Protein AF-A0A954DFW8-F1 (afdb_monomer_lite)

Radius of gyration: 34.11 Å; chains: 1; bounding box: 108×41×113 Å

Foldseek 3Di:
DDDDDDDDDDDDDDDDDDDDDDDDDDDDDDDDDDDDDDDDDDDDDDDDDDDDDDDDDDDDDDDDDDDDDDDDDDDDDDPDPPVVVVVVVVVVVVVPPPPPPDDDPDDPPCDLLNFADFDDVPDFLDDDPNDTDGTNVLNVLVVLLVVLVWAKGAQPDWDWFDLDPPDIDTATAGMWTPPQADVQAIETEHEDEADPVVNLSRLLRCCVVQVVRYAYEYEYAPVRVVVHDPSSHDYYDYSVCSNVVSVSSSD

pLDDT: mean 72.78, std 21.54, range [33.06, 98.0]

Secondary structure (DSSP, 8-state):
-------------------PPPPPPPPP-----------PPPP-----------------------------------TTSSHHHHHHHHHHHHHH------S-SS-----TTGGGPPPPTT--S-EETTEEP-SHHHHHHHHHHHHTT--EEES---EEEEEETTEEEEE--SEEESS--GGGSEEEEEE-SS--HHHHHHHHHHHHHHTTTEEEEEE--HHHHTTS-GGG-SEEE-GGGHHHHHHHHH-

Sequence (251 aa):
MGNKRVTSKSKSGTATAVATPKAKPAAKKPAVKKSTKTSKPSKSSTPAKVAKPAKDTSVRAKTSKTVGSKTSVAPKSSKAAAEDTLEQIERMLRGKAGVTSFDTFGCIGESEEDYFVTPAPGETFGRCGGREITSRMEKRVCDKLSDAGVAHCHRPRRYEVKVEDTKMAAYSPCIALRGRGREGKTSILEVMADVDIAHVRKLQAFRRLYEAEFHVTLVLPGHVLDEIERDSFDEAVMPSELGSLVARLAE

Structure (mmCIF, N/CA/C/O backbone):
data_AF-A0A954DFW8-F1
#
_entry.id   AF-A0A954DFW8-F1
#
loop_
_atom_site.group_PDB
_atom_site.id
_atom_site.type_symbol
_atom_site.label_atom_id
_atom_site.label_alt_id
_atom_site.label_comp_id
_atom_site.label_asym_id
_atom_site.label_entity_id
_atom_site.label_seq_id
_atom_site.pdbx_PDB_ins_code
_atom_site.Cartn_x
_atom_site.Cartn_y
_atom_site.Cartn_z
_atom_site.occupancy
_atom_site.B_iso_or_equiv
_atom_site.auth_seq_id
_atom_site.auth_comp_id
_atom_site.auth_asym_id
_atom_site.auth_atom_id
_atom_site.pdbx_PDB_model_num
ATOM 1 N N . MET A 1 1 ? -3.121 21.277 -67.685 1.00 47.72 1 MET A N 1
ATOM 2 C CA . MET A 1 1 ? -3.869 20.076 -68.115 1.00 47.72 1 MET A CA 1
ATOM 3 C C . MET A 1 1 ? -4.517 19.477 -66.882 1.00 47.72 1 MET A C 1
ATOM 5 O O . MET A 1 1 ? -3.808 19.068 -65.975 1.00 47.72 1 MET A O 1
ATOM 9 N N . GLY A 1 2 ? -5.841 19.588 -66.780 1.00 43.41 2 GLY A N 1
ATOM 10 C CA . GLY A 1 2 ? -6.597 19.172 -65.602 1.00 43.41 2 GLY A CA 1
ATOM 11 C C . GLY A 1 2 ? -7.026 17.714 -65.695 1.00 43.41 2 GLY A C 1
ATOM 12 O O . GLY A 1 2 ? -7.567 17.311 -66.720 1.00 43.41 2 GLY A O 1
ATOM 13 N N . ASN A 1 3 ? -6.853 16.967 -64.605 1.00 52.06 3 ASN A N 1
ATOM 14 C CA . ASN A 1 3 ? -7.482 15.664 -64.425 1.00 52.06 3 ASN A CA 1
ATOM 15 C C . ASN A 1 3 ? -8.538 15.744 -63.319 1.00 52.06 3 ASN A C 1
ATOM 17 O O . ASN A 1 3 ? -8.275 16.145 -62.187 1.00 52.06 3 ASN A O 1
ATOM 21 N N . LYS A 1 4 ? -9.763 15.399 -63.718 1.00 50.81 4 LYS A N 1
ATOM 22 C CA . LYS A 1 4 ? -10.980 15.282 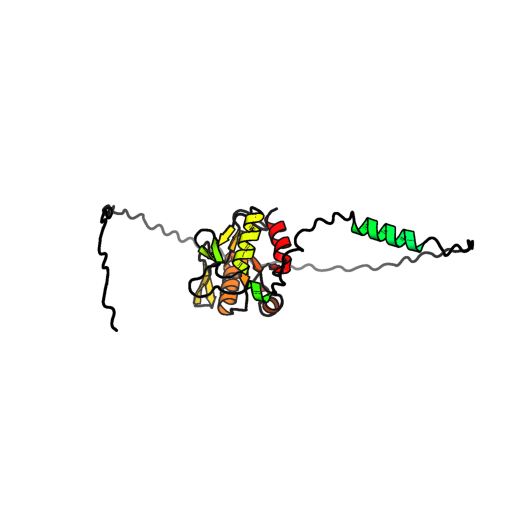-62.914 1.00 50.81 4 LYS A CA 1
ATOM 23 C C . LYS A 1 4 ? -11.099 13.874 -62.316 1.00 50.81 4 LYS A C 1
ATOM 25 O O . LYS A 1 4 ? -10.756 12.921 -63.004 1.00 50.81 4 LYS A O 1
ATOM 30 N N . ARG A 1 5 ? -11.832 13.798 -61.187 1.00 48.19 5 ARG A N 1
ATOM 31 C CA . ARG A 1 5 ? -12.619 12.646 -60.663 1.00 48.19 5 ARG A CA 1
ATOM 32 C C . ARG A 1 5 ? -11.789 11.424 -60.212 1.00 48.19 5 ARG A C 1
ATOM 34 O O . ARG A 1 5 ? -10.740 11.153 -60.756 1.00 48.19 5 ARG A O 1
ATOM 41 N N . VAL A 1 6 ? -12.176 10.640 -59.203 1.00 54.97 6 VAL A N 1
ATOM 42 C CA . VAL A 1 6 ? -13.511 10.152 -58.813 1.00 54.97 6 VAL A CA 1
ATOM 43 C C . VAL A 1 6 ? -13.583 9.989 -57.285 1.00 54.97 6 VAL A C 1
ATOM 45 O O . VAL A 1 6 ? -12.661 9.476 -56.662 1.00 54.97 6 VAL A O 1
ATOM 48 N N . THR A 1 7 ? -14.710 10.388 -56.699 1.00 53.19 7 THR A N 1
ATOM 49 C CA . THR A 1 7 ? -15.145 10.048 -55.341 1.00 53.19 7 THR A CA 1
ATOM 50 C C . THR A 1 7 ? -15.830 8.678 -55.337 1.00 53.19 7 THR A C 1
ATOM 52 O O . THR A 1 7 ? -16.713 8.435 -56.159 1.00 53.19 7 THR A O 1
ATOM 55 N N . SER A 1 8 ? -15.494 7.800 -54.391 1.00 55.94 8 SER A N 1
ATOM 56 C CA . SER A 1 8 ? -16.298 6.614 -54.078 1.00 55.94 8 SER A CA 1
ATOM 57 C C . SER A 1 8 ? -16.816 6.689 -52.643 1.00 55.94 8 SER A C 1
ATOM 59 O O . SER A 1 8 ? -16.126 7.048 -51.694 1.00 55.94 8 SER A O 1
ATOM 61 N N . LYS A 1 9 ? -18.116 6.432 -52.548 1.00 46.81 9 LYS A N 1
ATOM 62 C CA . LYS A 1 9 ? -19.003 6.573 -51.402 1.00 46.81 9 LYS A CA 1
ATOM 63 C C . LYS A 1 9 ? -19.465 5.153 -51.088 1.00 46.81 9 LYS A C 1
ATOM 65 O O . LYS A 1 9 ? -20.089 4.542 -51.949 1.00 46.81 9 LYS A O 1
ATOM 70 N N . SER A 1 10 ? -19.201 4.635 -49.896 1.00 54.06 10 SER A N 1
ATOM 71 C CA . SER A 1 10 ? -19.758 3.354 -49.442 1.00 54.06 10 SER A CA 1
ATOM 72 C C . SER A 1 10 ? -20.481 3.559 -48.113 1.00 54.06 10 SER A C 1
ATOM 74 O O . SER A 1 10 ? -19.885 3.707 -47.052 1.00 54.06 10 SER A O 1
ATOM 76 N N . LYS A 1 11 ? -21.813 3.616 -48.221 1.00 50.72 11 LYS A N 1
ATOM 77 C CA . LYS A 1 11 ? -22.787 3.445 -47.141 1.00 50.72 11 LYS A CA 1
ATOM 78 C C . LYS A 1 11 ? -23.287 1.999 -47.187 1.00 50.72 11 LYS A C 1
ATOM 80 O O . LYS A 1 11 ? -23.814 1.608 -48.220 1.00 50.72 11 LYS A O 1
ATOM 85 N N . SER A 1 12 ? -23.220 1.295 -46.061 1.00 56.19 12 SER A N 1
ATOM 86 C CA . SER A 1 12 ? -24.134 0.219 -45.619 1.00 56.19 12 SER A CA 1
ATOM 87 C C . SER A 1 12 ? -23.546 -0.311 -44.303 1.00 56.19 12 SER A C 1
ATOM 89 O O . SER A 1 12 ? -22.398 -0.727 -44.296 1.00 56.19 12 SER A O 1
ATOM 91 N N . GLY A 1 13 ? -24.161 -0.243 -43.126 1.00 43.78 13 GLY A N 1
ATOM 92 C CA . GLY A 1 13 ? -25.579 -0.320 -42.814 1.00 43.78 13 GLY A CA 1
ATOM 93 C C . GLY A 1 13 ? -25.901 -1.735 -42.344 1.00 43.78 13 GLY A C 1
ATOM 94 O O . GLY A 1 13 ? -26.316 -2.534 -43.165 1.00 43.78 13 GLY A O 1
ATOM 95 N N . THR A 1 14 ? -25.744 -2.017 -41.045 1.00 49.34 14 THR A N 1
ATOM 96 C CA . THR A 1 14 ? -26.539 -3.052 -40.360 1.00 49.34 14 THR A CA 1
ATOM 97 C C . THR A 1 14 ? -26.634 -2.709 -38.877 1.00 49.34 14 THR A C 1
ATOM 99 O O . THR A 1 14 ? -25.673 -2.845 -38.125 1.00 49.34 14 THR A O 1
ATOM 102 N N . ALA A 1 15 ? -27.795 -2.192 -38.483 1.00 45.75 15 ALA A N 1
ATOM 103 C CA . ALA A 1 15 ? -28.197 -2.050 -37.097 1.00 45.75 15 ALA A CA 1
ATOM 104 C C . ALA A 1 15 ? -28.823 -3.376 -36.657 1.00 45.75 15 ALA A C 1
ATOM 106 O O . ALA A 1 15 ? -29.843 -3.785 -37.210 1.00 45.75 15 ALA A O 1
ATOM 107 N N . THR A 1 16 ? -28.228 -4.028 -35.663 1.00 52.84 16 THR A N 1
ATOM 108 C CA . THR A 1 16 ? -28.832 -5.181 -34.990 1.00 52.84 16 THR A CA 1
ATOM 109 C C . THR A 1 16 ? -29.315 -4.717 -33.625 1.00 52.84 16 THR A C 1
ATOM 111 O O . THR A 1 16 ? -28.535 -4.555 -32.690 1.00 52.84 16 THR A O 1
ATOM 114 N N . ALA A 1 17 ? -30.615 -4.454 -33.531 1.00 49.25 17 ALA A N 1
ATOM 115 C CA . ALA A 1 17 ? -31.323 -4.235 -32.280 1.00 49.25 17 ALA A CA 1
ATOM 116 C C . ALA A 1 17 ? -31.888 -5.573 -31.804 1.00 49.25 17 ALA A C 1
ATOM 118 O O . ALA A 1 17 ? -32.753 -6.100 -32.492 1.00 49.25 17 ALA A O 1
ATOM 119 N N . VAL A 1 18 ? -31.466 -6.104 -30.647 1.00 50.78 18 VAL A N 1
ATOM 120 C CA . VAL A 1 18 ? -32.228 -7.155 -29.947 1.00 50.78 18 VAL A CA 1
ATOM 121 C C . VAL A 1 18 ? -32.040 -7.087 -28.421 1.00 50.78 18 VAL A C 1
ATOM 123 O O . VAL A 1 18 ? -30.943 -7.245 -27.901 1.00 50.78 18 VAL A O 1
ATOM 126 N N . ALA A 1 19 ? -33.191 -6.924 -27.760 1.00 49.31 19 ALA A N 1
ATOM 127 C CA . ALA A 1 19 ? -33.600 -7.383 -26.427 1.00 49.31 19 ALA A CA 1
ATOM 128 C C . ALA A 1 19 ? -32.968 -6.785 -25.154 1.00 49.31 19 ALA A C 1
ATOM 130 O O . ALA A 1 19 ? -32.044 -7.316 -24.545 1.00 49.31 19 ALA A O 1
ATOM 131 N N . THR A 1 20 ? -33.664 -5.773 -24.638 1.00 52.09 20 THR A N 1
ATOM 132 C CA . THR A 1 20 ? -33.805 -5.467 -23.211 1.00 52.09 20 THR A CA 1
ATOM 133 C C . THR A 1 20 ? -34.521 -6.608 -22.463 1.00 52.09 20 THR A C 1
ATOM 135 O O . THR A 1 20 ? -35.646 -6.963 -22.826 1.00 52.09 20 THR A O 1
ATOM 138 N N . PRO A 1 21 ? -33.946 -7.174 -21.385 1.00 61.56 21 PRO A N 1
ATOM 139 C CA . PRO A 1 21 ? -34.675 -8.084 -20.511 1.00 61.56 21 PRO A CA 1
ATOM 140 C C . PRO A 1 21 ? -35.636 -7.330 -19.575 1.00 61.56 21 PRO A C 1
ATOM 142 O O . PRO A 1 21 ? -35.280 -6.378 -18.882 1.00 61.56 21 PRO A O 1
ATOM 145 N N . LYS A 1 22 ? -36.882 -7.813 -19.584 1.00 56.75 22 LYS A N 1
ATOM 146 C CA . LYS A 1 22 ? -38.041 -7.430 -18.765 1.00 56.75 22 LYS A CA 1
ATOM 147 C C . LYS A 1 22 ? -37.726 -7.358 -17.264 1.00 56.75 22 LYS A C 1
ATOM 149 O O . LYS A 1 22 ? -37.243 -8.321 -16.672 1.00 56.75 22 LYS A O 1
ATOM 154 N N . ALA A 1 23 ? -38.138 -6.251 -16.647 1.00 50.38 23 ALA A N 1
ATOM 155 C CA . ALA A 1 23 ? -38.223 -6.072 -15.203 1.00 50.38 23 ALA A CA 1
ATOM 156 C C . ALA A 1 23 ? -39.161 -7.112 -14.557 1.00 50.38 23 ALA A C 1
ATOM 158 O O . ALA A 1 23 ? -40.301 -7.296 -14.992 1.00 50.38 23 ALA A O 1
ATOM 159 N N . LYS A 1 24 ? -38.684 -7.772 -13.495 1.00 55.47 24 LYS A N 1
ATOM 160 C CA . LYS A 1 24 ? -39.501 -8.604 -12.598 1.00 55.47 24 LYS A CA 1
ATOM 161 C C . LYS A 1 24 ? -40.106 -7.728 -11.484 1.00 55.47 24 LYS A C 1
ATOM 163 O O . LYS A 1 24 ? -39.414 -6.844 -10.980 1.00 55.47 24 LYS A O 1
ATOM 168 N N . PRO A 1 25 ? -41.373 -7.959 -11.097 1.00 62.00 25 PRO A N 1
ATOM 169 C CA . PRO A 1 25 ? -42.099 -7.115 -10.154 1.00 62.00 25 PRO A CA 1
ATOM 170 C C . PRO A 1 25 ? -41.664 -7.313 -8.696 1.00 62.00 25 PRO A C 1
ATOM 172 O O . PRO A 1 25 ? -41.216 -8.383 -8.285 1.00 62.00 25 PRO A O 1
ATOM 175 N N . ALA A 1 26 ? -41.856 -6.241 -7.927 1.00 49.69 26 ALA A N 1
ATOM 176 C CA . ALA A 1 26 ? -41.580 -6.110 -6.506 1.00 49.69 26 ALA A CA 1
ATOM 177 C C . ALA A 1 26 ? -42.359 -7.118 -5.641 1.00 49.69 26 ALA A C 1
ATOM 179 O O . ALA A 1 26 ? -43.591 -7.163 -5.673 1.00 49.69 26 ALA A O 1
ATOM 180 N N . ALA A 1 27 ? -41.637 -7.864 -4.803 1.00 58.97 27 ALA A N 1
ATOM 181 C CA . ALA A 1 27 ? -42.213 -8.632 -3.707 1.00 58.97 27 ALA A CA 1
ATOM 182 C C . ALA A 1 27 ? -42.280 -7.775 -2.432 1.00 58.97 27 ALA A C 1
ATOM 184 O O . ALA A 1 27 ? -41.316 -7.121 -2.032 1.00 58.97 27 ALA A O 1
ATOM 185 N N . LYS A 1 28 ? -43.467 -7.774 -1.822 1.00 56.12 28 LYS A N 1
ATOM 186 C CA . LYS A 1 28 ? -43.832 -7.085 -0.581 1.00 56.12 28 LYS A CA 1
ATOM 187 C C . LYS A 1 28 ? -43.081 -7.647 0.643 1.00 56.12 28 LYS A C 1
ATOM 189 O O . LYS A 1 28 ? -42.770 -8.831 0.705 1.00 56.12 28 LYS A O 1
ATOM 194 N N . LYS A 1 29 ? -42.867 -6.753 1.619 1.00 49.75 29 LYS A N 1
ATOM 195 C CA . LYS A 1 29 ? -42.325 -6.939 2.986 1.00 49.75 29 LYS A CA 1
ATOM 196 C C . LYS A 1 29 ? -42.922 -8.143 3.748 1.00 49.75 29 LYS A C 1
ATOM 198 O O . LYS A 1 29 ? -44.066 -8.514 3.494 1.00 49.75 29 LYS A O 1
ATOM 203 N N . PRO A 1 30 ? -42.261 -8.571 4.841 1.00 57.06 30 PRO A N 1
ATOM 204 C CA . PRO A 1 30 ? -42.844 -8.195 6.131 1.00 57.06 30 PRO A CA 1
ATOM 205 C C . PRO A 1 30 ? -41.844 -7.583 7.118 1.00 57.06 30 PRO A C 1
ATOM 207 O O . PRO A 1 30 ? -40.661 -7.906 7.163 1.00 57.06 30 PRO A O 1
ATOM 210 N N . ALA A 1 31 ? -42.382 -6.667 7.919 1.00 53.53 31 ALA A N 1
ATOM 211 C CA . ALA A 1 31 ? -41.744 -6.073 9.078 1.00 53.53 31 ALA A CA 1
ATOM 212 C C . ALA A 1 31 ? -41.438 -7.139 10.142 1.00 53.53 31 ALA A C 1
ATOM 214 O O . ALA A 1 31 ? -42.322 -7.913 10.509 1.00 53.53 31 ALA A O 1
ATOM 215 N N . VAL A 1 32 ? -40.222 -7.123 10.691 1.00 54.41 32 VAL A N 1
ATOM 216 C CA . VAL A 1 32 ? -39.890 -7.839 11.928 1.00 54.41 32 VAL A CA 1
ATOM 217 C C . VAL A 1 32 ? -39.493 -6.828 12.998 1.00 54.41 32 VAL A C 1
ATOM 219 O O . VAL A 1 32 ? -38.893 -5.788 12.740 1.00 54.41 32 VAL A O 1
ATOM 222 N N . LYS A 1 33 ? -39.990 -7.132 14.192 1.00 56.12 33 LYS A N 1
ATOM 223 C CA . LYS A 1 33 ? -40.232 -6.277 15.344 1.00 56.12 33 LYS A CA 1
ATOM 224 C C . LYS A 1 33 ? -38.955 -5.733 15.989 1.00 56.12 33 LYS A C 1
ATOM 226 O O . LYS A 1 33 ? -37.961 -6.434 16.135 1.00 56.12 33 LYS A O 1
ATOM 231 N N . LYS A 1 34 ? -39.090 -4.508 16.511 1.00 47.91 34 LYS A N 1
ATOM 232 C CA . LYS A 1 34 ? -38.352 -3.987 17.670 1.00 47.91 34 LYS A CA 1
ATOM 233 C C . LYS A 1 34 ? -38.273 -5.046 18.781 1.00 47.91 34 LYS A C 1
ATOM 235 O O . LYS A 1 34 ? -39.313 -5.510 19.242 1.00 47.91 34 LYS A O 1
ATOM 240 N N . SER A 1 35 ? -37.079 -5.294 19.313 1.00 50.38 35 SER A N 1
ATOM 241 C CA . SER A 1 35 ? -36.926 -5.597 20.738 1.00 50.38 35 SER A CA 1
ATOM 242 C C . SER A 1 35 ? -35.754 -4.809 21.311 1.00 50.38 35 SER A C 1
ATOM 244 O O . SER A 1 35 ? -34.589 -5.170 21.184 1.00 50.38 35 SER A O 1
ATOM 246 N N . THR A 1 36 ? -36.104 -3.701 21.945 1.00 45.50 36 THR A N 1
ATOM 247 C CA . THR A 1 36 ? -35.330 -3.034 22.986 1.00 45.50 36 THR A CA 1
ATOM 248 C C . THR A 1 36 ? -35.070 -4.004 24.139 1.00 45.50 36 THR A C 1
ATOM 250 O O . THR A 1 36 ? -36.023 -4.479 24.756 1.00 45.50 36 THR A O 1
ATOM 253 N N . LYS A 1 37 ? -33.803 -4.238 24.489 1.00 52.25 37 LYS A N 1
ATOM 254 C CA . LYS A 1 37 ? -33.422 -4.574 25.865 1.00 52.25 37 LYS A CA 1
ATOM 255 C C . LYS A 1 37 ? -32.247 -3.713 26.300 1.00 52.25 37 LYS A C 1
ATOM 257 O O . LYS A 1 37 ? -31.083 -4.009 26.072 1.00 52.25 37 LYS A O 1
ATOM 262 N N . THR A 1 38 ? -32.637 -2.624 26.942 1.00 45.22 38 THR A N 1
ATOM 263 C CA . THR A 1 38 ? -31.896 -1.898 27.960 1.00 45.22 38 THR A CA 1
ATOM 264 C C . THR A 1 38 ? -31.524 -2.867 29.086 1.00 45.22 38 THR A C 1
ATOM 266 O O . THR A 1 38 ? -32.411 -3.418 29.737 1.00 45.22 38 THR A O 1
ATOM 269 N N . SER A 1 39 ? -30.237 -3.047 29.367 1.00 52.75 39 SER A N 1
ATOM 270 C CA . SER A 1 39 ? -29.782 -3.494 30.685 1.00 52.75 39 SER A CA 1
ATOM 271 C C . SER A 1 39 ? -28.579 -2.669 31.124 1.00 52.75 39 SER A C 1
ATOM 273 O O . SER A 1 39 ? -27.671 -2.382 30.352 1.00 52.75 39 SER A O 1
ATOM 275 N N . LYS A 1 40 ? -28.699 -2.228 32.373 1.00 55.22 40 LYS A N 1
ATOM 276 C CA . LYS A 1 40 ? -27.959 -1.202 33.105 1.00 55.22 40 LYS A CA 1
ATOM 277 C C . LYS A 1 40 ? -26.457 -1.476 33.293 1.00 55.22 40 LYS A C 1
ATOM 279 O O . LYS A 1 40 ? -26.030 -2.623 33.205 1.00 55.22 40 LYS A O 1
ATOM 284 N N . PRO A 1 41 ? -25.696 -0.425 33.664 1.00 53.62 41 PRO A N 1
ATOM 285 C CA . PRO A 1 41 ? -24.280 -0.503 33.991 1.00 53.62 41 PRO A CA 1
ATOM 286 C C . PRO A 1 41 ? -24.067 -1.017 35.422 1.00 53.62 41 PRO A C 1
ATOM 288 O O . PRO A 1 41 ? -24.765 -0.593 36.347 1.00 53.62 41 PRO A O 1
ATOM 291 N N . SER A 1 42 ? -23.060 -1.865 35.626 1.00 54.22 42 SER A N 1
ATOM 292 C CA . SER A 1 42 ? -22.507 -2.153 36.952 1.00 54.22 42 SER A CA 1
ATOM 293 C C . SER A 1 42 ? -21.200 -1.386 37.145 1.00 54.22 42 SER A C 1
ATOM 295 O O . SER A 1 42 ? -20.239 -1.553 36.399 1.00 54.22 42 SER A O 1
ATOM 297 N N . LYS A 1 43 ? -21.218 -0.511 38.151 1.00 45.06 43 LYS A N 1
ATOM 298 C CA . LYS A 1 43 ? -20.090 0.249 38.697 1.00 45.06 43 LYS A CA 1
ATOM 299 C C . LYS A 1 43 ? -19.120 -0.657 39.471 1.00 45.06 43 LYS A C 1
ATOM 301 O O . LYS A 1 43 ? -19.566 -1.650 40.034 1.00 45.06 43 LYS A O 1
ATOM 306 N N . SER A 1 44 ? -17.917 -0.101 39.693 1.00 41.16 44 SER A N 1
ATOM 307 C CA . SER A 1 44 ? -17.111 -0.210 40.931 1.00 41.16 44 SER A CA 1
ATOM 308 C C . SER A 1 44 ? -16.336 -1.531 41.098 1.00 41.16 44 SER A C 1
ATOM 310 O O . SER A 1 44 ? -16.912 -2.592 40.934 1.00 41.16 44 SER A O 1
ATOM 312 N N . SER A 1 45 ? -15.039 -1.576 41.420 1.00 49.69 45 SER A N 1
ATOM 313 C CA . SER A 1 45 ? -14.235 -0.709 42.297 1.00 49.69 45 SER A CA 1
ATOM 314 C C . SER A 1 45 ? -12.729 -0.764 41.979 1.00 49.69 45 SER A C 1
ATOM 316 O O . SER A 1 45 ? -12.204 -1.765 41.505 1.00 49.69 45 SER A O 1
ATOM 318 N N . THR A 1 46 ? -12.072 0.337 42.324 1.00 49.88 46 THR A N 1
ATOM 319 C CA . THR A 1 46 ? -10.651 0.724 42.268 1.00 49.88 46 THR A CA 1
ATOM 320 C C . THR A 1 46 ? -9.746 -0.047 43.288 1.00 49.88 46 THR A C 1
ATOM 322 O O . THR A 1 46 ? -10.213 -1.012 43.886 1.00 49.88 46 THR A O 1
ATOM 325 N N . PRO A 1 47 ? -8.477 0.356 43.552 1.00 60.75 47 PRO A N 1
ATOM 326 C CA . PRO A 1 47 ? -7.210 -0.247 43.098 1.00 60.75 47 PRO A CA 1
ATOM 327 C C . PRO A 1 47 ? -6.373 -0.920 44.221 1.00 60.75 47 PRO A C 1
ATOM 329 O O . PRO A 1 47 ? -6.641 -0.722 45.405 1.00 60.75 47 PRO A O 1
ATOM 332 N N . ALA A 1 48 ? -5.260 -1.593 43.888 1.00 42.66 48 ALA A N 1
ATOM 333 C CA . ALA A 1 48 ? -4.199 -1.844 44.878 1.00 42.66 48 ALA A CA 1
ATOM 334 C C . ALA A 1 48 ? -2.777 -2.012 44.296 1.00 42.66 48 ALA A C 1
ATOM 336 O O . ALA A 1 48 ? -2.539 -2.879 43.465 1.00 42.66 48 ALA A O 1
ATOM 337 N N . LYS A 1 49 ? -1.866 -1.188 44.850 1.00 48.78 49 LYS A N 1
ATOM 338 C CA . LYS A 1 49 ? -0.462 -1.426 45.277 1.00 48.78 49 LYS A CA 1
ATOM 339 C C . LYS A 1 49 ? 0.524 -2.044 44.269 1.00 48.78 49 LYS A C 1
ATOM 341 O O . LYS A 1 49 ? 0.412 -3.197 43.894 1.00 48.78 49 LYS A O 1
ATOM 346 N N . VAL A 1 50 ? 1.517 -1.291 43.781 1.00 48.78 50 VAL A N 1
ATOM 347 C CA . VAL A 1 50 ? 2.804 -0.944 44.445 1.00 48.78 50 VAL A CA 1
ATOM 348 C C . VAL A 1 50 ? 3.600 -2.168 44.914 1.00 48.78 50 VAL A C 1
ATOM 350 O O . VAL A 1 50 ? 3.324 -2.696 45.986 1.00 48.78 50 VAL A O 1
ATOM 353 N N . ALA A 1 51 ? 4.656 -2.507 44.161 1.00 49.69 51 ALA A N 1
ATOM 354 C CA . ALA A 1 51 ? 5.922 -3.041 44.681 1.00 49.69 51 ALA A CA 1
ATOM 355 C C . ALA A 1 51 ? 7.069 -2.882 43.644 1.00 49.69 51 ALA A C 1
ATOM 357 O O . ALA A 1 51 ? 7.166 -3.627 42.676 1.00 49.69 51 ALA A O 1
ATOM 358 N N . LYS A 1 52 ? 7.947 -1.894 43.857 1.00 50.84 52 LYS A N 1
ATOM 359 C CA . LYS A 1 52 ? 9.424 -2.036 43.735 1.00 50.84 52 LYS A CA 1
ATOM 360 C C . LYS A 1 52 ? 9.936 -2.368 45.164 1.00 50.84 52 LYS A C 1
ATOM 362 O O . LYS A 1 52 ? 9.124 -2.151 46.069 1.00 50.84 52 LYS A O 1
ATOM 367 N N . PRO A 1 53 ? 11.200 -2.762 45.468 1.00 60.75 53 PRO A N 1
ATOM 368 C CA . PRO A 1 53 ? 12.449 -2.779 44.672 1.00 60.75 53 PRO A CA 1
ATOM 369 C C . PRO A 1 53 ? 13.379 -4.015 44.912 1.00 60.75 53 PRO A C 1
ATOM 371 O O . PRO A 1 53 ? 13.074 -4.861 45.740 1.00 60.75 53 PRO A O 1
ATOM 374 N N . ALA A 1 54 ? 14.534 -4.061 44.222 1.00 45.66 54 ALA A N 1
ATOM 375 C CA . ALA A 1 54 ? 15.885 -4.543 44.638 1.00 45.66 54 ALA A CA 1
ATOM 376 C C . ALA A 1 54 ? 16.680 -4.821 43.339 1.00 45.66 54 ALA A C 1
ATOM 378 O O . ALA A 1 54 ? 16.171 -5.529 42.480 1.00 45.66 54 ALA A O 1
ATOM 379 N N . LYS A 1 55 ? 17.775 -4.150 42.952 1.00 46.81 55 LYS A N 1
ATOM 380 C CA . LYS A 1 55 ? 19.083 -3.829 43.562 1.00 46.81 55 LYS A CA 1
ATOM 381 C C . LYS A 1 55 ? 19.964 -5.062 43.826 1.00 46.81 55 LYS A C 1
ATOM 383 O O . LYS A 1 55 ? 19.495 -6.030 44.406 1.00 46.81 55 LYS A O 1
ATOM 388 N N . ASP A 1 56 ? 21.234 -4.890 43.441 1.00 42.75 56 ASP A N 1
ATOM 389 C CA . ASP A 1 56 ? 22.420 -5.751 43.596 1.00 42.75 56 ASP A CA 1
ATOM 390 C C . ASP A 1 56 ? 22.581 -6.852 42.519 1.00 42.75 56 ASP A C 1
ATOM 392 O O . ASP A 1 56 ? 21.610 -7.456 42.093 1.00 42.75 56 ASP A O 1
ATOM 396 N N . THR A 1 57 ? 23.756 -7.123 41.932 1.00 46.53 57 THR A N 1
ATOM 397 C CA . THR A 1 57 ? 25.130 -6.798 42.344 1.00 46.53 57 THR A CA 1
ATOM 398 C C . THR A 1 57 ? 26.116 -6.868 41.165 1.00 46.53 57 THR A C 1
ATOM 400 O O . THR A 1 57 ? 26.006 -7.687 40.259 1.00 46.53 57 THR A O 1
ATOM 403 N N . SER A 1 58 ? 27.122 -5.998 41.252 1.00 54.72 58 SER A N 1
ATOM 404 C CA . SER A 1 58 ? 28.513 -6.128 40.786 1.00 54.72 58 SER A CA 1
ATOM 405 C C . SER A 1 58 ? 29.065 -7.569 40.770 1.00 54.72 58 SER A C 1
ATOM 407 O O . SER A 1 58 ? 28.733 -8.329 41.676 1.00 54.72 58 SER A O 1
ATOM 409 N N . VAL A 1 59 ? 29.977 -7.910 39.836 1.00 45.84 59 VAL A N 1
ATOM 410 C CA . VAL A 1 59 ? 31.360 -8.377 40.138 1.00 45.84 59 VAL A CA 1
ATOM 411 C C . VAL A 1 59 ? 32.123 -8.913 38.895 1.00 45.84 59 VAL A C 1
ATOM 413 O O . VAL A 1 59 ? 31.682 -9.819 38.202 1.00 45.84 59 VAL A O 1
ATOM 416 N N . ARG A 1 60 ? 33.342 -8.364 38.732 1.00 46.78 60 ARG A N 1
ATOM 417 C CA . ARG A 1 60 ? 34.622 -8.894 38.182 1.00 46.78 60 ARG A CA 1
ATOM 418 C C . ARG A 1 60 ? 34.737 -9.545 36.792 1.00 46.78 60 ARG A C 1
ATOM 420 O O . ARG A 1 60 ? 34.458 -10.718 36.581 1.00 46.78 60 ARG A O 1
ATOM 427 N N . ALA A 1 61 ? 35.480 -8.804 35.969 1.00 53.38 61 ALA A N 1
ATOM 428 C CA . ALA A 1 61 ? 36.729 -9.156 35.277 1.00 53.38 61 ALA A CA 1
ATOM 429 C C . ALA A 1 61 ? 37.326 -10.573 35.437 1.00 53.38 61 ALA A C 1
ATOM 431 O O . ALA A 1 61 ? 37.617 -11.013 36.551 1.00 53.38 61 ALA A O 1
ATOM 432 N N . LYS A 1 62 ? 37.743 -11.149 34.298 1.00 50.25 62 LYS A N 1
ATOM 433 C CA . LYS A 1 62 ? 38.955 -11.978 34.176 1.00 50.25 62 LYS A CA 1
ATOM 434 C C . LYS A 1 62 ? 39.666 -11.720 32.842 1.00 50.25 62 LYS A C 1
ATOM 436 O O . LYS A 1 62 ? 39.210 -12.131 31.783 1.00 50.25 62 LYS A O 1
ATOM 441 N N . THR A 1 63 ? 40.812 -11.057 32.941 1.00 52.00 63 THR A N 1
ATOM 442 C CA . THR A 1 63 ? 41.946 -11.127 32.017 1.00 52.00 63 THR A CA 1
ATOM 443 C C . THR A 1 63 ? 42.754 -12.400 32.284 1.00 52.00 63 THR A C 1
ATOM 445 O O . THR A 1 63 ? 43.016 -12.734 33.437 1.00 52.00 63 THR A O 1
ATOM 448 N N . SER A 1 64 ? 43.192 -13.079 31.223 1.00 47.81 64 SER A N 1
ATOM 449 C CA . SER A 1 64 ? 44.277 -14.081 31.199 1.00 47.81 64 SER A CA 1
ATOM 450 C C . SER A 1 64 ? 44.439 -14.544 29.742 1.00 47.81 64 SER A C 1
ATOM 452 O O . SER A 1 64 ? 43.425 -14.758 29.096 1.00 47.81 64 SER A O 1
ATOM 454 N N . LYS A 1 65 ? 45.601 -14.784 29.135 1.00 46.91 65 LYS A N 1
ATOM 455 C CA . LYS A 1 65 ? 47.006 -14.706 29.537 1.00 46.91 65 LYS A CA 1
ATOM 456 C C . LYS A 1 65 ? 47.832 -14.895 28.254 1.00 46.91 65 LYS A C 1
ATOM 458 O O . LYS A 1 65 ? 47.488 -15.711 27.407 1.00 46.91 65 LYS A O 1
ATOM 463 N N . THR A 1 66 ? 48.924 -14.159 28.171 1.00 49.06 66 THR A N 1
ATOM 464 C CA . THR A 1 66 ? 50.052 -14.252 27.236 1.00 49.06 66 THR A CA 1
ATOM 465 C C . THR A 1 66 ? 50.839 -15.562 27.390 1.00 49.06 66 THR A C 1
ATOM 467 O O . THR A 1 66 ? 51.085 -15.921 28.536 1.00 49.06 66 THR A O 1
ATOM 470 N N . VAL A 1 67 ? 51.314 -16.177 26.290 1.00 41.59 67 VAL A N 1
ATOM 471 C CA . VAL A 1 67 ? 52.632 -16.858 26.080 1.00 41.59 67 VAL A CA 1
ATOM 472 C C . VAL A 1 67 ? 52.794 -16.985 24.543 1.00 41.59 67 VAL A C 1
ATOM 474 O O . VAL A 1 67 ? 51.883 -17.493 23.907 1.00 41.59 67 VAL A O 1
ATOM 477 N N . GLY A 1 68 ? 53.753 -16.353 23.844 1.00 37.56 68 GLY A N 1
ATOM 478 C CA . GLY A 1 68 ? 55.185 -16.707 23.729 1.00 37.56 68 GLY A CA 1
ATOM 479 C C . GLY A 1 68 ? 55.381 -17.887 22.748 1.00 37.56 68 GLY A C 1
ATOM 480 O O . GLY A 1 68 ? 54.587 -18.808 22.773 1.00 37.56 68 GLY A O 1
ATOM 481 N N . SER A 1 69 ? 56.389 -18.026 21.885 1.00 38.03 69 SER A N 1
ATOM 482 C CA . SER A 1 69 ? 57.552 -17.243 21.454 1.00 38.03 69 SER A CA 1
ATOM 483 C C . SER A 1 69 ? 58.261 -18.092 20.368 1.00 38.03 69 SER A C 1
ATOM 485 O O . SER A 1 69 ? 58.426 -19.284 20.593 1.00 38.03 69 SER A O 1
ATOM 487 N N . LYS A 1 70 ? 58.766 -17.452 19.296 1.00 40.47 70 LYS A N 1
ATOM 488 C CA . LYS A 1 70 ? 59.931 -17.828 18.445 1.00 40.47 70 LYS A CA 1
ATOM 489 C C . LYS A 1 70 ? 59.928 -19.195 17.719 1.00 40.47 70 LYS A C 1
ATOM 491 O O . LYS A 1 70 ? 59.981 -20.243 18.345 1.00 40.47 70 LYS A O 1
ATOM 496 N N . THR A 1 71 ? 60.149 -19.204 1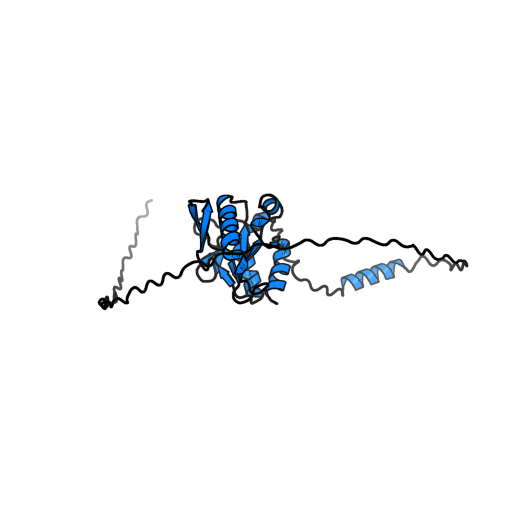6.400 1.00 40.41 71 THR A N 1
ATOM 497 C CA . THR A 1 71 ? 61.492 -19.276 15.766 1.00 40.41 71 THR A CA 1
ATOM 498 C C . THR A 1 71 ? 61.354 -19.378 14.238 1.00 40.41 71 THR A C 1
ATOM 500 O O . THR A 1 71 ? 60.440 -19.996 13.706 1.00 40.41 71 THR A O 1
ATOM 503 N N . SER A 1 72 ? 62.283 -18.709 13.567 1.00 48.06 72 SER A N 1
ATOM 504 C CA . SER A 1 72 ? 62.550 -18.577 12.135 1.00 48.06 72 SER A CA 1
ATOM 505 C C . SER A 1 72 ? 62.744 -19.878 11.348 1.00 48.06 72 SER A C 1
ATOM 507 O O . SER A 1 72 ? 63.553 -20.704 11.761 1.00 48.06 72 SER A O 1
ATOM 509 N N . VAL A 1 73 ? 62.195 -19.939 10.127 1.00 42.50 73 VAL A N 1
ATOM 510 C CA . VAL A 1 73 ? 62.858 -20.544 8.955 1.00 42.50 73 VAL A CA 1
ATOM 511 C C . VAL A 1 73 ? 62.463 -19.749 7.706 1.00 42.50 73 VAL A C 1
ATOM 513 O O . VAL A 1 73 ? 61.288 -19.647 7.370 1.00 42.50 73 VAL A O 1
ATOM 516 N N . ALA A 1 74 ? 63.453 -19.174 7.024 1.00 49.72 74 ALA A N 1
ATOM 517 C CA . ALA A 1 74 ? 63.300 -18.602 5.690 1.00 49.72 74 ALA A CA 1
ATOM 518 C C . ALA A 1 74 ? 63.431 -19.706 4.627 1.00 49.72 74 ALA A C 1
ATOM 520 O O . ALA A 1 74 ? 64.372 -20.499 4.718 1.00 49.72 74 ALA A O 1
ATOM 521 N N . PRO A 1 75 ? 62.601 -19.711 3.570 1.00 49.25 75 PRO A N 1
ATOM 522 C CA . PRO A 1 75 ? 62.971 -20.335 2.315 1.00 49.25 75 PRO A CA 1
ATOM 523 C C . PRO A 1 75 ? 63.160 -19.307 1.198 1.00 49.25 75 PRO A C 1
ATOM 525 O O . PRO A 1 75 ? 62.523 -18.258 1.116 1.00 49.25 75 PRO A O 1
ATOM 528 N N . LYS A 1 76 ? 64.127 -19.658 0.360 1.00 43.84 76 LYS A N 1
ATOM 529 C CA . LYS A 1 76 ? 64.710 -18.897 -0.733 1.00 43.84 76 LYS A CA 1
ATOM 530 C C . LYS A 1 76 ? 63.743 -18.694 -1.904 1.00 43.84 76 LYS A C 1
ATOM 532 O O . LYS A 1 76 ? 62.968 -19.572 -2.261 1.00 43.84 76 LYS A O 1
ATOM 537 N N . SER A 1 77 ? 63.911 -17.526 -2.517 1.00 52.47 77 SER A N 1
ATOM 538 C CA . SER A 1 77 ? 63.674 -17.156 -3.917 1.00 52.47 77 SER A CA 1
ATOM 539 C C . SER A 1 77 ? 63.258 -18.258 -4.910 1.00 52.47 77 SER A C 1
ATOM 541 O O . SER A 1 77 ? 64.052 -19.136 -5.244 1.00 52.47 77 SER A O 1
ATOM 543 N N . SER A 1 78 ? 62.094 -18.066 -5.532 1.00 50.84 78 SER A N 1
ATOM 544 C CA . SER A 1 78 ? 61.855 -18.372 -6.954 1.00 50.84 78 SER A CA 1
ATOM 545 C C . SER A 1 78 ? 60.772 -17.434 -7.518 1.00 50.84 78 SER A C 1
ATOM 547 O O . SER A 1 78 ? 59.615 -17.787 -7.720 1.00 50.84 78 SER A O 1
ATOM 549 N N . LYS A 1 79 ? 61.159 -16.172 -7.749 1.00 54.53 79 LYS A N 1
ATOM 550 C CA . LYS A 1 79 ? 60.400 -15.207 -8.561 1.00 54.53 79 LYS A CA 1
ATOM 551 C C . LYS A 1 79 ? 60.575 -15.593 -10.034 1.00 54.53 79 LYS A C 1
ATOM 553 O O . LYS A 1 79 ? 61.588 -15.218 -10.609 1.00 54.53 79 LYS A O 1
ATOM 558 N N . ALA A 1 80 ? 59.652 -16.379 -10.590 1.00 52.00 80 ALA A N 1
ATOM 559 C CA . ALA A 1 80 ? 59.441 -16.495 -12.047 1.00 52.00 80 ALA A CA 1
ATOM 560 C C . ALA A 1 80 ? 58.223 -17.355 -12.458 1.00 52.00 80 ALA A C 1
ATOM 562 O O . ALA A 1 80 ? 57.911 -17.392 -13.640 1.00 52.00 80 ALA A O 1
ATOM 563 N N . ALA A 1 81 ? 57.527 -18.043 -11.539 1.00 50.53 81 ALA A N 1
ATOM 564 C CA . ALA A 1 81 ? 56.436 -18.969 -11.902 1.00 50.53 81 ALA A CA 1
ATOM 565 C C . ALA A 1 81 ? 55.109 -18.748 -11.138 1.00 50.53 81 ALA A C 1
ATOM 567 O O . ALA A 1 81 ? 54.219 -19.593 -11.186 1.00 50.53 81 ALA A O 1
ATOM 568 N N . ALA A 1 82 ? 54.972 -17.628 -10.416 1.00 51.44 82 ALA A N 1
ATOM 569 C CA . ALA A 1 82 ? 53.815 -17.344 -9.552 1.00 51.44 82 ALA A CA 1
ATOM 570 C C . ALA A 1 82 ? 52.802 -16.341 -10.142 1.00 51.44 82 ALA A C 1
ATOM 572 O O . ALA A 1 82 ? 51.706 -16.205 -9.606 1.00 51.44 82 ALA A O 1
ATOM 573 N N . GLU A 1 83 ? 53.136 -15.647 -11.236 1.00 53.16 83 GLU A N 1
ATOM 574 C CA . GLU A 1 83 ? 52.201 -14.715 -11.893 1.00 53.16 83 GLU A CA 1
ATOM 575 C C . GLU A 1 83 ? 51.238 -15.447 -12.843 1.00 53.16 83 GLU A C 1
ATOM 577 O O . GLU A 1 83 ? 50.066 -15.092 -12.921 1.00 53.16 83 GLU A O 1
ATOM 582 N N . ASP A 1 84 ? 51.674 -16.557 -13.446 1.00 53.09 84 ASP A N 1
ATOM 583 C CA . ASP A 1 84 ? 50.846 -17.348 -14.371 1.00 53.09 84 ASP A CA 1
ATOM 584 C C . ASP A 1 84 ? 49.797 -18.213 -13.636 1.00 53.09 84 ASP A C 1
ATOM 586 O O . ASP A 1 84 ? 48.722 -18.514 -14.149 1.00 53.09 84 ASP A O 1
ATOM 590 N N . THR A 1 85 ? 50.049 -18.561 -12.368 1.00 58.81 85 THR A N 1
ATOM 591 C CA . THR A 1 85 ? 49.092 -19.309 -11.534 1.00 58.81 85 THR A CA 1
ATOM 592 C C . THR A 1 85 ? 48.024 -18.414 -10.906 1.00 58.81 85 THR A C 1
ATOM 594 O O . THR A 1 85 ? 46.895 -18.868 -10.729 1.00 58.81 85 THR A O 1
ATOM 597 N N . LEU A 1 86 ? 48.318 -17.141 -10.623 1.00 58.53 86 LEU A N 1
ATOM 598 C CA . LEU A 1 86 ? 47.318 -16.176 -10.148 1.00 58.53 86 LEU A CA 1
ATOM 599 C C . LEU A 1 86 ? 46.346 -15.771 -11.263 1.00 58.53 86 LEU A C 1
ATOM 601 O O . LEU A 1 86 ? 45.137 -15.780 -11.032 1.00 58.53 86 LEU A O 1
ATOM 605 N N . GLU A 1 87 ? 46.829 -15.538 -12.489 1.00 60.81 87 GLU A N 1
ATOM 606 C CA . GLU A 1 87 ? 45.946 -15.296 -13.638 1.00 60.81 87 GLU A CA 1
ATOM 607 C C . GLU A 1 87 ? 45.119 -16.534 -14.010 1.00 60.81 87 GLU A C 1
ATOM 609 O O . GLU A 1 87 ? 43.940 -16.413 -14.350 1.00 60.81 87 GLU A O 1
ATOM 614 N N . GLN A 1 88 ? 45.678 -17.744 -13.900 1.00 64.25 88 GLN A N 1
ATOM 615 C CA . GLN A 1 88 ? 44.935 -18.978 -14.165 1.00 64.25 88 GLN A CA 1
ATOM 616 C C . GLN A 1 88 ? 43.884 -19.277 -13.079 1.00 64.25 88 GLN A C 1
ATOM 618 O O . GLN A 1 88 ? 42.788 -19.741 -13.408 1.00 64.25 88 GLN A O 1
ATOM 623 N N . ILE A 1 89 ? 44.157 -18.945 -11.810 1.00 62.88 89 ILE A N 1
ATOM 624 C CA . ILE A 1 89 ? 43.182 -19.022 -10.709 1.00 62.88 89 ILE A CA 1
ATOM 625 C C . ILE A 1 89 ? 42.094 -17.948 -10.868 1.00 62.88 89 ILE A C 1
ATOM 627 O O . ILE A 1 89 ? 40.916 -18.270 -10.723 1.00 62.88 89 ILE A O 1
ATOM 631 N N . GLU A 1 90 ? 42.425 -16.714 -11.261 1.00 63.62 90 GLU A N 1
ATOM 632 C CA . GLU A 1 90 ? 41.424 -15.685 -11.587 1.00 63.62 90 GLU A CA 1
ATOM 633 C C . GLU A 1 90 ? 40.572 -16.048 -12.809 1.00 63.62 90 GLU A C 1
ATOM 635 O O . GLU A 1 90 ? 39.370 -15.773 -12.832 1.00 63.62 90 GLU A O 1
ATOM 640 N N . ARG A 1 91 ? 41.160 -16.687 -13.825 1.00 61.91 91 ARG A N 1
ATOM 641 C CA . ARG A 1 91 ? 40.451 -17.144 -15.029 1.00 61.91 91 ARG A CA 1
ATOM 642 C C . ARG A 1 91 ? 39.561 -18.359 -14.727 1.00 61.91 91 ARG A C 1
ATOM 644 O O . ARG A 1 91 ? 38.478 -18.468 -15.297 1.00 61.91 91 ARG A O 1
ATOM 651 N N . MET A 1 92 ? 39.944 -19.217 -13.777 1.00 55.22 92 MET A N 1
ATOM 652 C CA . MET A 1 92 ? 39.087 -20.291 -13.256 1.00 55.22 92 MET A CA 1
ATOM 653 C C . MET A 1 92 ? 37.971 -19.783 -12.329 1.00 55.22 92 MET A C 1
ATOM 655 O O . MET A 1 92 ? 36.852 -20.293 -12.405 1.00 55.22 92 MET A O 1
ATOM 659 N N . LEU A 1 93 ? 38.226 -18.757 -11.511 1.00 57.00 93 LEU A N 1
ATOM 660 C CA . LEU A 1 93 ? 37.209 -18.106 -10.674 1.00 57.00 93 LEU A CA 1
ATOM 661 C C . LEU A 1 93 ? 36.214 -17.279 -11.506 1.00 57.00 93 LEU A C 1
ATOM 663 O O . LEU A 1 93 ? 35.031 -17.253 -11.178 1.00 57.00 93 LEU A O 1
ATOM 667 N N . ARG A 1 94 ? 36.643 -16.702 -12.638 1.00 55.91 94 ARG A N 1
ATOM 668 C CA . ARG A 1 94 ? 35.747 -16.083 -13.636 1.00 55.91 94 ARG A CA 1
ATOM 669 C C . ARG A 1 94 ? 34.927 -17.089 -14.450 1.00 55.91 94 ARG A C 1
ATOM 671 O O . ARG A 1 94 ? 33.921 -16.700 -15.031 1.00 55.91 94 ARG A O 1
ATOM 678 N N . GLY A 1 95 ? 35.330 -18.360 -14.502 1.00 51.44 95 GLY A N 1
ATOM 679 C CA . GLY A 1 95 ? 34.683 -19.381 -15.336 1.00 51.44 95 GLY A CA 1
ATOM 680 C C . GLY A 1 95 ? 33.695 -20.307 -14.621 1.00 51.44 95 GLY A C 1
ATOM 681 O O . GLY A 1 95 ? 32.934 -20.997 -15.297 1.00 51.44 95 GLY A O 1
ATOM 682 N N . LYS A 1 96 ? 33.704 -20.375 -13.281 1.00 51.72 96 LYS A N 1
ATOM 683 C CA . LYS A 1 96 ? 32.898 -21.349 -12.512 1.00 51.72 96 LYS A CA 1
ATOM 684 C C . LYS A 1 96 ? 32.356 -20.837 -11.174 1.00 51.72 96 LYS A C 1
ATOM 686 O O . LYS A 1 96 ? 31.992 -21.634 -10.315 1.00 51.72 96 LYS A O 1
ATOM 691 N N . ALA A 1 97 ? 32.217 -19.527 -11.007 1.00 44.16 97 ALA A N 1
ATOM 692 C CA . ALA A 1 97 ? 31.278 -19.003 -10.027 1.00 44.16 97 ALA A CA 1
ATOM 693 C C . ALA A 1 97 ? 29.892 -18.973 -10.682 1.00 44.16 97 ALA A C 1
ATOM 695 O O . ALA A 1 97 ? 29.480 -17.972 -11.263 1.00 44.16 97 ALA A O 1
ATOM 696 N N . GLY A 1 98 ? 29.178 -20.097 -10.600 1.00 45.84 98 GLY A N 1
ATOM 697 C CA . GLY A 1 98 ? 27.721 -20.118 -10.702 1.00 45.84 98 GLY A CA 1
ATOM 698 C C . GLY A 1 98 ? 27.129 -19.369 -9.512 1.00 45.84 98 GLY A C 1
ATOM 699 O O . GLY A 1 98 ? 26.506 -19.965 -8.642 1.00 45.84 98 GLY A O 1
ATOM 700 N N . VAL A 1 9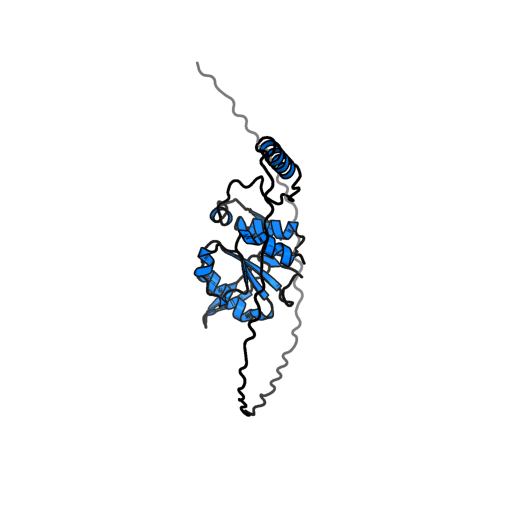9 ? 27.383 -18.062 -9.447 1.00 38.53 99 VAL A N 1
ATOM 701 C CA . VAL A 1 99 ? 26.518 -17.128 -8.750 1.00 38.53 99 VAL A CA 1
ATOM 702 C C . VAL A 1 99 ? 25.255 -17.133 -9.584 1.00 38.53 99 VAL A C 1
ATOM 704 O O . VAL A 1 99 ? 25.272 -16.767 -10.757 1.00 38.53 99 VAL A O 1
ATOM 707 N N . THR A 1 100 ? 24.184 -17.652 -9.002 1.00 43.66 100 THR A N 1
ATOM 708 C CA . THR A 1 100 ? 22.839 -17.556 -9.547 1.00 43.66 100 THR A CA 1
ATOM 709 C C . THR A 1 100 ? 22.549 -16.083 -9.793 1.00 43.66 100 THR A C 1
ATOM 711 O O . THR A 1 100 ? 22.230 -15.341 -8.866 1.00 43.66 100 THR A O 1
ATOM 714 N N . SER A 1 101 ? 22.728 -15.659 -11.040 1.00 41.22 101 SER A N 1
ATOM 715 C CA . SER A 1 101 ? 22.361 -14.350 -11.552 1.00 41.22 101 SER A CA 1
ATOM 716 C C . SER A 1 101 ? 20.840 -14.254 -11.554 1.00 41.22 101 SER A C 1
ATOM 718 O O . SER A 1 101 ? 20.191 -14.464 -12.577 1.00 41.22 101 SER A O 1
ATOM 720 N N . PHE A 1 102 ? 20.265 -14.000 -10.386 1.00 41.00 102 PHE A N 1
ATOM 721 C CA . PHE A 1 102 ? 18.970 -13.353 -10.305 1.00 41.00 102 PHE A CA 1
ATOM 722 C C . PHE A 1 102 ? 19.210 -11.847 -10.491 1.00 41.00 102 PHE A C 1
ATOM 724 O O . PHE A 1 102 ? 19.935 -11.229 -9.718 1.00 41.00 102 PHE A O 1
ATOM 731 N N . ASP A 1 103 ? 18.628 -11.298 -11.558 1.00 41.59 103 ASP A N 1
ATOM 732 C CA . ASP A 1 103 ? 18.426 -9.867 -11.820 1.00 41.59 103 ASP A CA 1
ATOM 733 C C . ASP A 1 103 ? 19.670 -8.971 -11.988 1.00 41.59 103 ASP A C 1
ATOM 735 O O . ASP A 1 103 ? 19.850 -7.992 -11.268 1.00 41.59 103 ASP A O 1
ATOM 739 N N . THR A 1 104 ? 20.525 -9.216 -12.991 1.00 42.41 104 THR A N 1
ATOM 740 C CA . THR A 1 104 ? 21.523 -8.187 -13.385 1.00 42.41 104 THR A CA 1
ATOM 741 C C . THR A 1 104 ? 21.879 -8.128 -14.869 1.00 42.41 104 THR A C 1
ATOM 743 O O . THR A 1 104 ? 22.979 -7.726 -15.224 1.00 42.41 104 THR A O 1
ATOM 746 N N . PHE A 1 105 ? 20.963 -8.477 -15.773 1.00 34.53 105 PHE A N 1
ATOM 747 C CA . PHE A 1 105 ? 21.140 -8.174 -17.199 1.00 34.53 105 PHE A CA 1
ATOM 748 C C . PHE A 1 105 ? 19.801 -7.766 -17.815 1.00 34.53 105 PHE A C 1
ATOM 750 O O . PHE A 1 105 ? 19.060 -8.597 -18.329 1.00 34.53 105 PHE A O 1
ATOM 757 N N . GLY A 1 106 ? 19.479 -6.471 -17.720 1.00 33.06 106 GLY A N 1
ATOM 758 C CA . GLY A 1 106 ? 18.301 -5.894 -18.375 1.00 33.06 106 GLY A CA 1
ATOM 759 C C . GLY A 1 106 ? 17.801 -4.563 -17.813 1.00 33.06 106 GLY A C 1
ATOM 760 O O . GLY A 1 106 ? 17.073 -3.866 -18.512 1.00 33.06 106 GLY A O 1
ATOM 761 N N . CYS A 1 107 ? 18.202 -4.167 -16.601 1.00 38.03 107 CYS A N 1
ATOM 762 C CA . CYS A 1 107 ? 17.836 -2.855 -16.072 1.00 38.03 107 CYS A CA 1
ATOM 763 C C . CYS A 1 107 ? 18.686 -1.774 -16.749 1.00 38.03 107 CYS A C 1
ATOM 765 O O . CYS A 1 107 ? 19.766 -1.421 -16.278 1.00 38.03 107 CYS A O 1
ATOM 767 N N . ILE A 1 108 ? 18.173 -1.219 -17.851 1.00 41.84 108 ILE A N 1
ATOM 768 C CA . ILE A 1 108 ? 18.299 0.225 -18.089 1.00 41.84 108 ILE A CA 1
ATOM 769 C C . ILE A 1 108 ? 18.000 0.861 -16.731 1.00 41.84 108 ILE A C 1
ATOM 771 O O . ILE A 1 108 ? 16.991 0.491 -16.139 1.00 41.84 108 ILE A O 1
ATOM 775 N N . GLY A 1 109 ? 18.921 1.659 -16.188 1.00 41.62 109 GLY A N 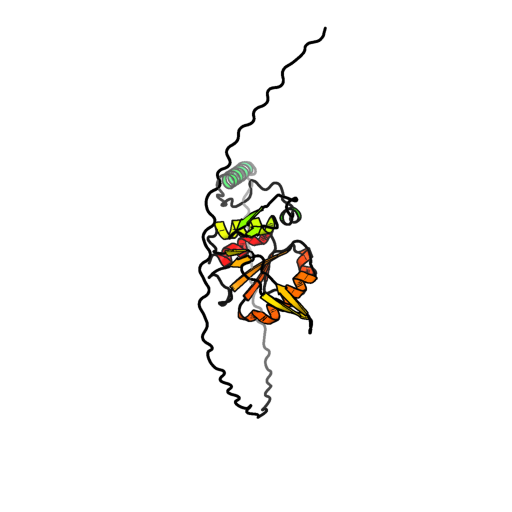1
ATOM 776 C CA . GLY A 1 109 ? 18.836 2.160 -14.819 1.00 41.62 109 GLY A CA 1
ATOM 777 C C . GLY A 1 109 ? 17.549 2.945 -14.594 1.00 41.62 109 GLY A C 1
ATOM 778 O O . GLY A 1 109 ? 17.545 4.153 -14.786 1.00 41.62 109 GLY A O 1
ATOM 779 N N . GLU A 1 110 ? 16.474 2.249 -14.223 1.00 48.00 110 GLU A N 1
ATOM 780 C CA . GLU A 1 110 ? 15.238 2.849 -13.750 1.00 48.00 110 GLU A CA 1
ATOM 781 C C . GLU A 1 110 ? 15.611 3.506 -12.428 1.00 48.00 110 GLU A C 1
ATOM 783 O O . GLU A 1 110 ? 15.907 2.821 -11.436 1.00 48.00 110 GLU A O 1
ATOM 788 N N . SER A 1 111 ? 15.700 4.834 -12.446 1.00 59.81 111 SER A N 1
ATOM 789 C CA . SER A 1 111 ? 15.895 5.595 -11.222 1.00 59.81 111 SER A CA 1
ATOM 790 C C . SER A 1 111 ? 14.711 5.310 -10.294 1.00 59.81 111 SER A C 1
ATOM 792 O O . SER A 1 111 ? 13.627 4.928 -10.741 1.00 59.81 111 SER A O 1
ATOM 794 N N . GLU A 1 112 ? 14.884 5.470 -8.980 1.00 61.12 112 GLU A N 1
ATOM 795 C CA . GLU A 1 112 ? 13.775 5.255 -8.034 1.00 61.12 112 GLU A CA 1
ATOM 796 C C . GLU A 1 112 ? 12.540 6.125 -8.340 1.00 61.12 112 GLU A C 1
ATOM 798 O O . GLU A 1 112 ? 11.418 5.779 -7.970 1.00 61.12 112 GLU A O 1
ATOM 803 N N . GLU A 1 113 ? 12.743 7.208 -9.085 1.00 61.91 113 GLU A N 1
ATOM 804 C CA . GLU A 1 113 ? 11.727 8.150 -9.545 1.00 61.91 113 GLU A CA 1
ATOM 805 C C . GLU A 1 113 ? 10.855 7.569 -10.678 1.00 61.91 113 GLU A C 1
ATOM 807 O O . GLU A 1 113 ? 9.651 7.833 -10.736 1.00 61.91 113 GLU A O 1
ATOM 812 N N . ASP A 1 114 ? 11.403 6.697 -11.532 1.00 72.25 114 ASP A N 1
ATOM 813 C CA . ASP A 1 114 ? 10.687 6.125 -12.684 1.00 72.25 114 ASP A CA 1
ATOM 814 C C . ASP A 1 114 ? 9.561 5.166 -12.278 1.00 72.25 114 ASP A C 1
ATOM 816 O O . ASP A 1 114 ? 8.627 4.899 -13.047 1.00 72.25 114 ASP A O 1
ATOM 820 N N . TYR A 1 115 ? 9.610 4.633 -11.058 1.00 68.06 115 TYR A N 1
ATOM 821 C CA . TYR A 1 115 ? 8.597 3.695 -10.596 1.00 68.06 115 TYR A CA 1
ATOM 822 C C . TYR A 1 115 ? 7.272 4.368 -10.253 1.00 68.06 115 TYR A C 1
ATOM 824 O O . TYR A 1 115 ? 6.230 3.717 -10.257 1.00 68.06 115 TYR A O 1
ATOM 832 N N . PHE A 1 116 ? 7.271 5.660 -9.966 1.00 72.94 116 PHE A N 1
ATOM 833 C CA . PHE A 1 116 ? 6.085 6.342 -9.463 1.00 72.94 116 PHE A CA 1
ATOM 834 C C . PHE A 1 116 ? 5.335 7.144 -10.528 1.00 72.94 116 PHE A C 1
ATOM 836 O O . PHE A 1 116 ? 4.360 7.836 -10.238 1.00 72.94 116 PHE A O 1
ATOM 843 N N . VAL A 1 117 ? 5.721 6.964 -11.790 1.00 80.06 117 VAL A N 1
ATOM 844 C CA . VAL A 1 117 ? 5.068 7.585 -12.939 1.00 80.06 117 VAL A CA 1
ATOM 845 C C . VAL A 1 117 ? 3.599 7.153 -13.020 1.00 80.06 117 VAL A C 1
ATOM 847 O O . VAL A 1 117 ? 3.276 5.961 -13.029 1.00 80.06 117 VAL A O 1
ATOM 850 N N . THR A 1 118 ? 2.711 8.146 -13.088 1.00 76.12 118 THR A N 1
ATOM 851 C CA . THR A 1 118 ? 1.273 7.995 -13.374 1.00 76.12 118 THR A CA 1
ATOM 852 C C . THR A 1 118 ? 1.084 7.909 -14.895 1.00 76.12 118 THR A C 1
ATOM 854 O O . THR A 1 118 ? 1.799 8.612 -15.615 1.00 76.12 118 THR A O 1
ATOM 857 N N . PRO A 1 119 ? 0.182 7.060 -15.431 1.00 76.75 119 PRO A N 1
ATOM 858 C CA . PRO A 1 119 ? 0.079 6.903 -16.877 1.00 76.75 119 PRO A CA 1
ATOM 859 C C . PRO A 1 119 ? -0.513 8.167 -17.517 1.00 76.75 119 PRO A C 1
ATOM 861 O O . PRO A 1 119 ? -1.254 8.918 -16.873 1.00 76.75 119 PRO A O 1
ATOM 864 N N . ALA A 1 120 ? -0.208 8.399 -18.797 1.00 80.00 120 ALA A N 1
ATOM 865 C CA . ALA A 1 120 ? -0.811 9.497 -19.544 1.00 80.00 120 ALA A CA 1
ATOM 866 C C . ALA A 1 120 ? -2.345 9.324 -19.631 1.00 80.00 120 ALA A C 1
ATOM 868 O O . ALA A 1 120 ? -2.847 8.198 -19.546 1.00 80.00 120 ALA A O 1
ATOM 869 N N . PRO A 1 121 ? -3.128 10.404 -19.822 1.00 76.38 121 PRO A N 1
ATOM 870 C CA . PRO A 1 121 ? -4.579 10.298 -19.954 1.00 76.38 121 PRO A CA 1
ATOM 871 C C . PRO A 1 121 ? -4.985 9.305 -21.057 1.00 76.38 121 PRO A C 1
ATOM 873 O O . PRO A 1 121 ? -4.703 9.523 -22.231 1.00 76.38 121 PRO A O 1
ATOM 876 N N . GLY A 1 122 ? -5.665 8.219 -20.676 1.00 76.50 122 GLY A N 1
ATOM 877 C CA . GLY A 1 122 ? -6.093 7.150 -21.590 1.00 76.50 122 GLY A CA 1
ATOM 878 C C . GLY A 1 122 ? -5.176 5.922 -21.626 1.00 76.50 122 GLY A C 1
ATOM 879 O O . GLY A 1 122 ? -5.581 4.885 -22.150 1.00 76.50 122 GLY A O 1
ATOM 880 N N . GLU A 1 123 ? -3.992 5.994 -21.020 1.00 83.38 123 GLU A N 1
ATOM 881 C CA . GLU A 1 123 ? -3.126 4.843 -20.777 1.00 83.38 123 GLU A CA 1
ATOM 882 C C . GLU A 1 123 ? -3.418 4.235 -19.401 1.00 83.38 123 GLU A C 1
ATOM 884 O O . GLU A 1 123 ? -3.822 4.914 -18.457 1.00 83.38 123 GLU A O 1
ATOM 889 N N . THR A 1 124 ? -3.225 2.924 -19.273 1.00 81.62 124 THR A N 1
ATOM 890 C CA . THR A 1 124 ? -3.337 2.230 -17.984 1.00 81.62 124 THR A CA 1
ATOM 891 C C . THR A 1 124 ? -2.175 1.267 -17.845 1.00 81.62 124 THR A C 1
ATOM 893 O O . THR A 1 124 ? -1.761 0.647 -18.824 1.00 81.62 124 THR A O 1
ATOM 896 N N . PHE A 1 125 ? -1.692 1.063 -16.622 1.00 84.69 125 PHE A N 1
ATOM 897 C CA . PHE A 1 125 ? -0.676 0.048 -16.334 1.00 84.69 125 PHE A CA 1
ATOM 898 C C . PHE A 1 125 ? -1.246 -1.383 -16.292 1.00 84.69 125 PHE A C 1
ATOM 900 O O . PHE A 1 125 ? -0.597 -2.310 -15.812 1.00 84.69 125 PHE A O 1
ATOM 907 N N . GLY A 1 126 ? -2.463 -1.570 -16.809 1.00 88.00 126 GLY A N 1
ATOM 908 C CA . GLY A 1 126 ? -3.218 -2.811 -16.757 1.00 88.00 126 GLY A CA 1
ATOM 909 C C . GLY A 1 126 ? -4.291 -2.805 -15.672 1.00 88.00 126 GLY A C 1
ATOM 910 O O . GLY A 1 126 ? -4.672 -1.767 -15.118 1.00 88.00 126 GLY A O 1
ATOM 911 N N . ARG A 1 127 ? -4.824 -3.999 -15.397 1.00 87.44 127 ARG A N 1
ATOM 912 C CA . ARG A 1 127 ? -5.859 -4.218 -14.387 1.00 87.44 127 ARG A CA 1
ATOM 913 C C . ARG A 1 127 ? -5.525 -5.422 -13.522 1.00 87.44 127 ARG A C 1
ATOM 915 O O . ARG A 1 127 ? -5.173 -6.470 -14.051 1.00 87.44 127 ARG A O 1
ATOM 922 N N . CYS A 1 128 ? -5.766 -5.304 -12.221 1.00 86.56 128 CYS A N 1
ATOM 923 C CA . CYS A 1 128 ? -5.735 -6.426 -11.287 1.00 86.56 128 CYS A CA 1
ATOM 924 C C . CYS A 1 128 ? -7.076 -6.505 -10.546 1.00 86.56 128 CYS A C 1
ATOM 926 O O . CYS A 1 128 ? -7.576 -5.512 -10.012 1.00 86.56 128 CYS A O 1
ATOM 928 N N . GLY A 1 129 ? -7.730 -7.671 -10.587 1.00 79.75 129 GLY A N 1
ATOM 929 C CA . GLY A 1 129 ? -9.061 -7.855 -9.992 1.00 79.75 129 GLY A CA 1
ATOM 930 C C . GLY A 1 129 ? -10.135 -6.904 -10.549 1.00 79.75 129 GLY A C 1
ATOM 931 O O . GLY A 1 129 ? -11.042 -6.504 -9.823 1.00 79.75 129 GLY A O 1
ATOM 932 N N . GLY A 1 130 ? -10.007 -6.488 -11.816 1.00 82.88 130 GLY A N 1
ATOM 933 C CA . GLY A 1 130 ? -10.921 -5.553 -12.488 1.00 82.88 130 GLY A CA 1
ATOM 934 C C . GLY A 1 130 ? -10.683 -4.067 -12.184 1.00 82.88 130 GLY A C 1
ATOM 935 O O . GLY A 1 130 ? -11.311 -3.213 -12.816 1.00 82.88 130 GLY A O 1
ATOM 936 N N . ARG A 1 131 ? -9.765 -3.733 -11.269 1.00 85.12 131 ARG A N 1
ATOM 937 C CA . ARG A 1 131 ? -9.375 -2.353 -10.944 1.00 85.12 131 ARG A CA 1
ATOM 938 C C . ARG A 1 131 ? -8.205 -1.907 -11.806 1.00 85.12 131 ARG A C 1
ATOM 940 O O . ARG A 1 131 ? -7.309 -2.699 -12.073 1.00 85.12 131 ARG A O 1
ATOM 947 N N . GLU A 1 132 ? -8.225 -0.644 -12.211 1.00 87.88 132 GLU A N 1
ATOM 948 C CA . GLU A 1 132 ? -7.099 -0.006 -12.895 1.00 87.88 132 GLU A CA 1
ATOM 949 C C . GLU A 1 132 ? -5.940 0.207 -11.930 1.00 87.88 132 GLU A C 1
ATOM 951 O O . GLU A 1 132 ? -6.139 0.635 -10.789 1.00 87.88 132 GLU A O 1
ATOM 956 N N . ILE A 1 133 ? -4.747 -0.111 -12.419 1.00 89.38 133 ILE A N 1
ATOM 957 C CA . ILE A 1 133 ? -3.483 0.137 -11.739 1.00 89.38 133 ILE A CA 1
ATOM 958 C C . ILE A 1 133 ? -3.055 1.568 -12.068 1.00 89.38 133 ILE A C 1
ATOM 960 O O . ILE A 1 133 ? -2.999 1.947 -13.240 1.00 89.38 133 ILE A O 1
ATOM 964 N N . THR A 1 134 ? -2.793 2.367 -11.035 1.00 85.81 134 THR A N 1
ATOM 965 C CA . THR A 1 134 ? -2.612 3.821 -11.155 1.00 85.81 134 THR A CA 1
ATOM 966 C C . THR A 1 134 ? -1.164 4.284 -11.1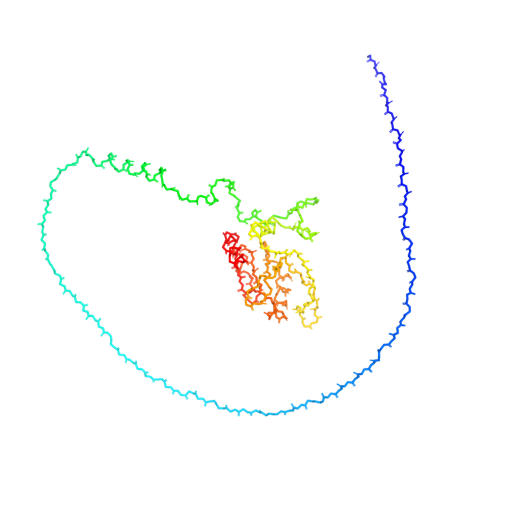94 1.00 85.81 134 THR A C 1
ATOM 968 O O . THR A 1 134 ? -0.918 5.406 -11.623 1.00 85.81 134 THR A O 1
ATOM 971 N N . SER A 1 135 ? -0.206 3.429 -10.836 1.00 88.81 135 SER A N 1
ATOM 972 C CA . SER A 1 135 ? 1.223 3.732 -10.966 1.00 88.81 135 SER A CA 1
ATOM 973 C C . SER A 1 135 ? 2.028 2.526 -11.446 1.00 88.81 135 SER A C 1
ATOM 975 O O . SER A 1 135 ? 1.611 1.370 -11.301 1.00 88.81 135 SER A O 1
ATOM 977 N N . ARG A 1 136 ? 3.212 2.782 -12.014 1.00 90.62 136 ARG A N 1
ATOM 978 C CA . ARG A 1 136 ? 4.142 1.715 -12.411 1.00 90.62 136 ARG A CA 1
ATOM 979 C C . ARG A 1 136 ? 4.596 0.888 -11.200 1.00 90.62 136 ARG A C 1
ATOM 981 O O . ARG A 1 136 ? 4.743 -0.326 -11.320 1.00 90.62 136 ARG A O 1
ATOM 988 N N . MET A 1 137 ? 4.726 1.500 -10.026 1.00 92.81 137 MET A N 1
ATOM 989 C CA . MET A 1 137 ? 5.078 0.813 -8.788 1.00 92.81 137 MET A CA 1
ATOM 990 C C . MET A 1 137 ? 3.966 -0.130 -8.341 1.00 92.81 137 MET A C 1
ATOM 992 O O . MET A 1 137 ? 4.242 -1.279 -8.011 1.00 92.81 137 MET A O 1
ATOM 996 N N . GLU A 1 138 ? 2.705 0.307 -8.392 1.00 93.00 138 GLU A N 1
ATOM 997 C CA . GLU A 1 138 ? 1.567 -0.575 -8.118 1.00 93.00 138 GLU A CA 1
ATOM 998 C C . GLU A 1 138 ? 1.577 -1.794 -9.050 1.00 93.00 138 GLU A C 1
ATOM 1000 O O . GLU A 1 138 ? 1.366 -2.919 -8.593 1.00 93.00 138 GLU A O 1
ATOM 1005 N N . LYS A 1 139 ? 1.884 -1.588 -10.340 1.00 93.06 139 LYS A N 1
ATOM 1006 C CA . LYS A 1 139 ? 2.036 -2.680 -11.309 1.00 93.06 139 LYS A CA 1
ATOM 1007 C C . LYS A 1 139 ? 3.164 -3.624 -10.905 1.00 93.06 139 LYS A C 1
ATOM 1009 O O . LYS A 1 139 ? 2.964 -4.830 -10.875 1.00 93.06 139 LYS A O 1
ATOM 1014 N N . ARG A 1 140 ? 4.329 -3.084 -10.548 1.00 94.25 140 ARG A N 1
ATOM 1015 C CA . ARG A 1 140 ? 5.502 -3.869 -10.146 1.00 94.25 140 ARG A CA 1
ATOM 1016 C C . ARG A 1 140 ? 5.235 -4.712 -8.898 1.00 94.25 140 ARG A C 1
ATOM 1018 O O . ARG A 1 140 ? 5.620 -5.878 -8.863 1.00 94.25 140 ARG A O 1
ATOM 1025 N N . VAL A 1 141 ? 4.562 -4.147 -7.894 1.00 95.19 141 VAL A N 1
ATOM 1026 C CA . VAL A 1 141 ? 4.133 -4.882 -6.694 1.00 95.19 141 VAL A CA 1
ATOM 1027 C C . VAL A 1 141 ? 3.160 -5.998 -7.080 1.00 95.19 141 VAL A C 1
ATOM 1029 O O . VAL A 1 141 ? 3.354 -7.138 -6.669 1.00 95.19 141 VAL A O 1
ATOM 1032 N N . CYS A 1 142 ? 2.159 -5.699 -7.911 1.00 94.69 142 CYS A N 1
ATOM 1033 C CA . CYS A 1 142 ? 1.194 -6.677 -8.419 1.00 94.69 142 CYS A CA 1
ATOM 1034 C C . CYS A 1 142 ? 1.868 -7.833 -9.178 1.00 94.69 142 CYS A C 1
ATOM 1036 O O . CYS A 1 142 ? 1.554 -8.999 -8.930 1.00 94.69 142 CYS A O 1
ATOM 1038 N N . ASP A 1 143 ? 2.806 -7.528 -10.075 1.00 95.00 143 ASP A N 1
ATOM 1039 C CA . ASP A 1 143 ? 3.543 -8.524 -10.856 1.00 95.00 143 ASP A CA 1
ATOM 1040 C C . ASP A 1 143 ? 4.361 -9.431 -9.924 1.00 95.00 143 ASP A C 1
ATOM 1042 O O . ASP A 1 143 ? 4.186 -10.645 -9.943 1.00 95.00 143 ASP A O 1
ATOM 1046 N N . LYS A 1 144 ? 5.154 -8.854 -9.006 1.00 95.81 144 LYS A N 1
ATOM 1047 C CA . LYS A 1 144 ? 5.961 -9.635 -8.050 1.00 95.81 144 LYS A CA 1
ATOM 1048 C C . LYS A 1 144 ? 5.101 -10.508 -7.130 1.00 95.81 144 LYS A C 1
ATOM 1050 O O . LYS A 1 144 ? 5.463 -11.653 -6.872 1.00 95.81 144 LYS A O 1
ATOM 1055 N N . LEU A 1 145 ? 3.963 -10.002 -6.649 1.00 95.00 145 LEU A N 1
ATOM 1056 C CA . LEU A 1 145 ? 3.020 -10.803 -5.861 1.00 95.00 145 LEU A CA 1
ATOM 1057 C C . LEU A 1 145 ? 2.423 -11.949 -6.689 1.00 95.00 145 LEU A C 1
ATOM 1059 O O . LEU A 1 145 ? 2.274 -13.054 -6.171 1.00 95.00 145 LEU A O 1
ATOM 1063 N N . SER A 1 146 ? 2.094 -11.700 -7.959 1.00 94.19 146 SER A N 1
ATOM 1064 C CA . SER A 1 146 ? 1.560 -12.718 -8.874 1.00 94.19 146 SER A CA 1
ATOM 1065 C C . SER A 1 146 ? 2.582 -13.816 -9.153 1.00 94.19 146 SER A C 1
ATOM 1067 O O . SER A 1 146 ? 2.249 -14.994 -9.034 1.00 94.19 146 SER A O 1
ATOM 1069 N N . ASP A 1 147 ? 3.826 -13.437 -9.446 1.00 95.44 147 ASP A N 1
ATOM 1070 C CA . ASP A 1 147 ? 4.934 -14.360 -9.709 1.00 95.44 147 ASP A CA 1
ATOM 1071 C C . ASP A 1 147 ? 5.230 -15.249 -8.494 1.00 95.44 147 ASP A C 1
ATOM 1073 O O . ASP A 1 147 ? 5.519 -16.436 -8.634 1.00 95.44 147 ASP A O 1
ATOM 1077 N N . ALA A 1 148 ? 5.097 -14.694 -7.287 1.00 94.62 148 ALA A N 1
ATOM 1078 C CA . ALA A 1 148 ? 5.253 -15.425 -6.034 1.00 94.62 148 ALA A CA 1
ATOM 1079 C C . ALA A 1 148 ? 4.011 -16.250 -5.631 1.00 94.62 148 ALA A C 1
ATOM 1081 O O . ALA A 1 148 ? 4.007 -16.886 -4.578 1.00 94.62 148 ALA A O 1
ATOM 1082 N N . GLY A 1 149 ? 2.934 -16.234 -6.426 1.00 93.25 149 GLY A N 1
ATOM 1083 C CA . GLY A 1 149 ? 1.688 -16.940 -6.113 1.00 93.25 149 GLY A CA 1
ATOM 1084 C C . GLY A 1 149 ? 0.925 -16.362 -4.913 1.00 93.25 149 GLY A C 1
ATOM 1085 O O . GLY A 1 149 ? 0.093 -17.050 -4.314 1.00 93.25 149 GLY A O 1
ATOM 1086 N N . VAL A 1 150 ? 1.187 -15.106 -4.541 1.00 93.25 150 VAL A N 1
ATOM 1087 C CA . VAL A 1 150 ? 0.513 -14.423 -3.434 1.00 93.25 150 VAL A CA 1
ATOM 1088 C C . VAL A 1 150 ? -0.814 -13.851 -3.923 1.00 93.25 150 VAL A C 1
ATOM 1090 O O . VAL A 1 150 ? -0.876 -12.901 -4.709 1.00 93.25 150 VAL A O 1
ATOM 1093 N N . ALA A 1 151 ? -1.911 -14.416 -3.419 1.00 92.62 151 ALA A N 1
ATOM 1094 C CA . ALA A 1 151 ? -3.250 -13.934 -3.723 1.00 92.62 151 ALA A CA 1
ATOM 1095 C C . ALA A 1 151 ? -3.456 -12.520 -3.158 1.00 92.62 151 ALA A C 1
ATOM 1097 O O . ALA A 1 151 ? -3.408 -12.306 -1.948 1.00 92.62 151 ALA A O 1
ATOM 1098 N N . HIS A 1 152 ? -3.744 -11.558 -4.029 1.00 93.62 152 HIS A N 1
ATOM 1099 C CA . HIS A 1 152 ? -3.941 -10.163 -3.652 1.00 93.62 152 HIS A CA 1
ATOM 1100 C C . HIS A 1 152 ? -5.085 -9.527 -4.446 1.00 93.62 152 HIS A C 1
ATOM 1102 O O . HIS A 1 152 ? -5.593 -10.082 -5.423 1.00 93.62 152 HIS A O 1
ATOM 1108 N N . CYS A 1 153 ? -5.545 -8.365 -3.994 1.00 90.81 153 CYS A N 1
ATOM 1109 C CA . CYS A 1 153 ? -6.559 -7.583 -4.684 1.00 90.81 153 CYS A CA 1
ATOM 1110 C C . CYS A 1 153 ? -6.316 -6.082 -4.527 1.00 90.81 153 CYS A C 1
ATOM 1112 O O . CYS A 1 153 ? -6.045 -5.592 -3.431 1.00 90.81 153 CYS A O 1
ATOM 1114 N N . HIS A 1 154 ? -6.487 -5.343 -5.624 1.00 89.12 154 HIS A N 1
ATOM 1115 C CA . HIS A 1 154 ? -6.432 -3.886 -5.604 1.00 89.12 154 HIS A CA 1
ATOM 1116 C C . HIS A 1 154 ? -7.750 -3.293 -5.119 1.00 89.12 154 HIS A C 1
ATOM 1118 O O . HIS A 1 154 ? -8.829 -3.766 -5.493 1.00 89.12 154 HIS A O 1
ATOM 1124 N N . ARG A 1 155 ? -7.667 -2.226 -4.316 1.00 80.88 155 ARG A N 1
ATOM 1125 C CA . ARG A 1 155 ? -8.809 -1.412 -3.855 1.00 80.88 155 ARG A CA 1
ATOM 1126 C C . ARG A 1 155 ? -10.044 -2.258 -3.503 1.00 80.88 155 ARG A C 1
ATOM 1128 O O . ARG A 1 155 ? -11.124 -2.069 -4.090 1.00 80.88 155 ARG A O 1
ATOM 1135 N N . PRO A 1 156 ? -9.893 -3.242 -2.597 1.00 74.62 156 PRO A N 1
ATOM 1136 C CA . PRO A 1 156 ? -10.878 -4.304 -2.418 1.00 74.62 156 PRO A CA 1
ATOM 1137 C C . PRO A 1 156 ? -12.152 -3.819 -1.738 1.00 74.62 156 PRO A C 1
ATOM 1139 O O . PRO A 1 156 ? -13.247 -4.276 -2.060 1.00 74.62 156 PRO A O 1
ATOM 1142 N N . ARG A 1 157 ? -12.009 -2.876 -0.804 1.00 86.44 157 ARG A N 1
ATOM 1143 C CA . ARG A 1 157 ? -13.093 -2.343 0.009 1.00 86.44 157 ARG A CA 1
ATOM 1144 C C . ARG A 1 157 ? -12.797 -0.898 0.381 1.00 86.44 157 ARG A C 1
ATOM 1146 O O . ARG A 1 157 ? -11.643 -0.520 0.553 1.00 86.44 157 ARG A O 1
ATOM 1153 N N . ARG A 1 158 ? -13.865 -0.110 0.494 1.00 91.81 158 ARG A N 1
ATOM 1154 C CA . ARG A 1 158 ? -13.821 1.227 1.082 1.00 91.81 158 ARG A CA 1
ATOM 1155 C C . ARG A 1 158 ? -14.192 1.124 2.556 1.00 91.81 158 ARG A C 1
ATOM 1157 O O . ARG A 1 158 ? -15.187 0.479 2.886 1.00 91.81 158 ARG A O 1
ATOM 1164 N N . TYR A 1 159 ? -13.395 1.754 3.398 1.00 95.44 159 TYR A N 1
ATOM 1165 C CA . TYR A 1 159 ? -13.580 1.853 4.836 1.00 95.44 159 TYR A CA 1
ATOM 1166 C C . TYR A 1 159 ? -13.959 3.283 5.179 1.00 95.44 159 TYR A C 1
ATOM 1168 O O . TYR A 1 159 ? -13.398 4.228 4.625 1.00 95.44 159 TYR A O 1
ATOM 1176 N N . GLU A 1 160 ? -14.921 3.440 6.076 1.00 96.81 160 GLU A N 1
ATOM 1177 C CA . GLU A 1 160 ? -15.261 4.744 6.625 1.00 96.81 160 GLU A CA 1
ATOM 1178 C C . GLU A 1 160 ? -14.342 5.015 7.809 1.00 96.81 160 GLU A C 1
ATOM 1180 O O . GLU A 1 160 ? -14.288 4.234 8.755 1.00 96.81 160 GLU A O 1
ATOM 1185 N N . VAL A 1 161 ? -13.591 6.109 7.740 1.00 96.75 161 VAL A N 1
ATOM 1186 C CA . VAL A 1 161 ? -12.602 6.478 8.752 1.00 96.75 161 VAL A CA 1
ATOM 1187 C C . VAL A 1 161 ? -12.882 7.874 9.278 1.00 96.75 161 VAL A C 1
ATOM 1189 O O . VAL A 1 161 ? -13.306 8.764 8.536 1.00 96.75 161 VAL A O 1
ATOM 1192 N N . LYS A 1 162 ? -12.641 8.064 10.574 1.00 96.44 162 LYS A N 1
ATOM 1193 C CA . LYS A 1 162 ? -12.816 9.345 11.254 1.00 96.44 162 LYS A CA 1
ATOM 1194 C C . LYS A 1 162 ? -11.485 10.096 11.263 1.00 96.44 162 LYS A C 1
ATOM 1196 O O . LYS A 1 162 ? -10.613 9.779 12.063 1.00 96.44 162 LYS A O 1
ATOM 1201 N N . VAL A 1 163 ? -11.322 11.053 10.350 1.00 93.81 163 VAL A N 1
ATOM 1202 C CA . VAL A 1 163 ? -10.053 11.785 10.164 1.00 93.81 163 VAL A CA 1
ATOM 1203 C C . VAL A 1 163 ? -9.900 12.910 11.188 1.00 93.81 163 VAL A C 1
ATOM 1205 O O . VAL A 1 163 ? -8.812 13.152 11.694 1.00 93.81 163 VAL A O 1
ATOM 1208 N N . GLU A 1 164 ? -11.007 13.572 11.517 1.00 91.69 164 GLU A N 1
ATOM 1209 C CA . GLU A 1 164 ? -11.099 14.634 12.525 1.00 91.69 164 GLU A CA 1
ATOM 1210 C C . GLU A 1 164 ? -12.377 14.411 13.347 1.00 91.69 164 GLU A C 1
ATOM 1212 O O . GLU A 1 164 ? -13.238 13.614 12.962 1.00 91.69 164 GLU A O 1
ATOM 1217 N N . ASP A 1 165 ? -12.550 15.120 14.466 1.00 87.38 165 ASP A N 1
ATOM 1218 C CA . ASP A 1 165 ? -13.642 14.856 15.414 1.00 87.38 165 ASP A CA 1
ATOM 1219 C C . ASP A 1 165 ? -15.053 14.886 14.815 1.00 87.38 165 ASP A C 1
ATOM 1221 O O . ASP A 1 165 ? -15.950 14.201 15.315 1.00 87.38 165 ASP A O 1
ATOM 1225 N N . THR A 1 166 ? -15.237 15.612 13.719 1.00 89.69 166 THR A N 1
ATOM 1226 C CA . THR A 1 166 ? -16.515 15.751 13.014 1.00 89.69 166 THR A CA 1
ATOM 1227 C C . THR A 1 166 ? -16.462 15.281 11.559 1.00 89.69 166 THR A C 1
ATOM 1229 O O . THR A 1 166 ? -17.487 15.305 10.878 1.00 89.69 166 THR A O 1
ATOM 1232 N N . LYS A 1 167 ? -15.301 14.830 11.062 1.00 94.94 167 LYS A N 1
ATOM 1233 C CA . LYS A 1 167 ? -15.082 14.566 9.634 1.00 94.94 167 LYS A CA 1
ATOM 1234 C C . LYS A 1 167 ? -14.864 13.085 9.350 1.00 94.94 167 LYS A C 1
ATOM 1236 O O . LYS A 1 167 ? -13.853 12.499 9.742 1.00 94.94 167 LYS A O 1
ATOM 1241 N N . MET A 1 168 ? -15.796 12.512 8.593 1.00 96.44 168 MET A N 1
ATOM 1242 C CA . MET A 1 168 ? -15.683 11.166 8.034 1.00 96.44 168 MET A CA 1
ATOM 1243 C C . MET A 1 168 ? -15.088 11.220 6.625 1.00 96.44 168 MET A C 1
ATOM 1245 O O . MET A 1 168 ? -15.381 12.130 5.847 1.00 96.44 168 MET A O 1
ATOM 1249 N N . ALA A 1 169 ? -14.273 10.230 6.280 1.00 96.00 169 ALA A N 1
ATOM 1250 C CA . ALA A 1 169 ? -13.734 10.040 4.941 1.00 96.00 169 ALA A CA 1
ATOM 1251 C C . ALA A 1 169 ? -13.810 8.568 4.534 1.00 96.00 169 ALA A C 1
ATOM 1253 O O . ALA A 1 169 ? -13.858 7.676 5.377 1.00 96.00 169 ALA A O 1
ATOM 1254 N N . ALA A 1 170 ? -13.784 8.314 3.227 1.00 95.19 170 ALA A N 1
ATOM 1255 C CA . ALA A 1 170 ? -13.581 6.972 2.705 1.00 95.19 170 ALA A CA 1
ATOM 1256 C C . ALA A 1 170 ? -12.083 6.739 2.466 1.00 95.19 170 ALA A C 1
ATOM 1258 O O . ALA A 1 170 ? -11.449 7.485 1.714 1.00 95.19 170 ALA A O 1
ATOM 1259 N N . TYR A 1 171 ? -11.544 5.693 3.080 1.00 95.75 171 TYR A N 1
ATOM 1260 C CA . TYR A 1 171 ? -10.216 5.156 2.807 1.00 95.75 171 TYR A CA 1
ATOM 1261 C C . TYR A 1 171 ? -10.343 3.863 1.997 1.00 95.75 171 TYR A C 1
ATOM 1263 O O . TYR A 1 171 ? -11.257 3.068 2.211 1.00 95.75 171 TYR A O 1
ATOM 1271 N N . SER A 1 172 ? -9.449 3.651 1.038 1.00 93.50 172 SER A N 1
ATOM 1272 C CA . SER A 1 172 ? -9.364 2.404 0.282 1.00 93.50 172 SER A CA 1
ATOM 1273 C C . SER A 1 172 ? -7.898 2.009 0.203 1.00 93.50 172 SER A C 1
ATOM 1275 O O . SER A 1 172 ? -7.151 2.762 -0.416 1.00 93.50 172 SER A O 1
ATOM 1277 N N . PRO A 1 173 ? -7.517 0.837 0.734 1.00 93.81 173 PRO A N 1
ATOM 1278 C CA . PRO A 1 173 ? -6.177 0.300 0.563 1.00 93.81 173 PRO A CA 1
ATOM 1279 C C . PRO A 1 173 ? -5.803 0.209 -0.911 1.00 93.81 173 PRO A C 1
ATOM 1281 O O . PRO A 1 173 ? -6.662 -0.116 -1.745 1.00 93.81 173 PRO A O 1
ATOM 1284 N N . CYS A 1 174 ? -4.535 0.444 -1.219 1.00 94.62 174 CYS A N 1
ATOM 1285 C CA . CYS A 1 174 ? -3.989 0.232 -2.546 1.00 94.62 174 CYS A CA 1
ATOM 1286 C C . CYS A 1 174 ? -4.071 -1.260 -2.909 1.00 94.62 174 CYS A C 1
ATOM 1288 O O . CYS A 1 174 ? -4.815 -1.628 -3.826 1.00 94.62 174 CYS A O 1
ATOM 1290 N N . ILE A 1 175 ? -3.416 -2.121 -2.124 1.00 95.00 175 ILE A N 1
ATOM 1291 C CA . ILE A 1 175 ? -3.407 -3.579 -2.294 1.00 95.00 175 ILE A CA 1
ATOM 1292 C C . ILE A 1 175 ? -3.693 -4.245 -0.946 1.00 95.00 175 ILE A C 1
ATOM 1294 O O . ILE A 1 175 ? -3.120 -3.871 0.072 1.00 95.00 175 ILE A O 1
ATOM 1298 N N . ALA A 1 176 ? -4.551 -5.264 -0.931 1.00 94.19 176 ALA A N 1
ATOM 1299 C CA . ALA A 1 176 ? -4.702 -6.155 0.219 1.00 94.19 176 ALA A CA 1
ATOM 1300 C C . ALA A 1 176 ? -4.362 -7.594 -0.165 1.00 94.19 176 ALA A C 1
ATOM 1302 O O . ALA A 1 176 ? -4.733 -8.064 -1.246 1.00 94.19 176 ALA A O 1
ATOM 1303 N N . LEU A 1 177 ? -3.693 -8.301 0.738 1.00 93.56 177 LEU A N 1
ATOM 1304 C CA . LEU A 1 177 ? -3.327 -9.702 0.564 1.00 93.56 177 LEU A CA 1
ATOM 1305 C C . LEU A 1 177 ? -4.425 -10.599 1.142 1.00 93.56 177 LEU A C 1
ATOM 1307 O O . LEU A 1 177 ? -4.976 -10.330 2.210 1.00 93.56 177 LEU A O 1
ATOM 1311 N N . ARG A 1 178 ? -4.778 -11.672 0.433 1.00 82.94 178 ARG A N 1
ATOM 1312 C CA . ARG A 1 178 ? -5.806 -12.629 0.860 1.00 82.94 178 ARG A CA 1
ATOM 1313 C C . ARG A 1 178 ? -5.165 -13.842 1.513 1.00 82.94 178 ARG A C 1
ATOM 1315 O O . ARG A 1 178 ? -4.314 -14.486 0.914 1.00 82.94 178 ARG A O 1
ATOM 1322 N N . GLY A 1 179 ? -5.625 -14.190 2.715 1.00 77.69 179 GLY A N 1
ATOM 1323 C CA . GLY A 1 179 ? -5.252 -15.440 3.394 1.00 77.69 179 GLY A CA 1
ATOM 1324 C C . GLY A 1 179 ? -3.789 -15.537 3.842 1.00 77.69 179 GLY A C 1
ATOM 1325 O O . GLY A 1 179 ? -3.399 -16.562 4.387 1.00 77.69 179 GLY A O 1
ATOM 1326 N N . ARG A 1 180 ? -2.995 -14.483 3.630 1.00 69.25 180 ARG A N 1
ATOM 1327 C CA . ARG A 1 180 ? -1.583 -14.370 4.001 1.00 69.25 180 ARG A CA 1
ATOM 1328 C C . ARG A 1 180 ? -1.450 -13.122 4.859 1.00 69.25 180 ARG A C 1
ATOM 1330 O O . ARG A 1 180 ? -1.473 -12.001 4.352 1.00 69.25 180 ARG A O 1
ATOM 1337 N N . GLY A 1 181 ? -1.459 -13.336 6.165 1.00 69.81 181 GLY A N 1
ATOM 1338 C CA . GLY A 1 181 ? -1.555 -12.283 7.157 1.00 69.81 181 GLY A CA 1
ATOM 1339 C C . GLY A 1 181 ? -0.484 -12.422 8.218 1.00 69.81 181 GLY A C 1
ATOM 1340 O O . GLY A 1 181 ? -0.249 -13.524 8.714 1.00 69.81 181 GLY A O 1
ATOM 1341 N N . ARG A 1 182 ? 0.154 -11.315 8.592 1.00 75.56 182 ARG A N 1
ATOM 1342 C CA . ARG A 1 182 ? 1.079 -11.307 9.726 1.00 75.56 182 ARG A CA 1
ATOM 1343 C C . ARG A 1 182 ? 0.265 -11.269 11.015 1.00 75.56 182 ARG A C 1
ATOM 1345 O O . ARG A 1 182 ? -0.646 -10.457 11.139 1.00 75.56 182 ARG A O 1
ATOM 1352 N N . GLU A 1 183 ? 0.559 -12.172 11.949 1.00 80.62 183 GLU A N 1
ATOM 1353 C CA . GLU A 1 183 ? -0.125 -12.238 13.257 1.00 80.62 183 GLU A CA 1
ATOM 1354 C C . GLU A 1 183 ? -1.652 -12.453 13.152 1.00 80.62 183 GLU A C 1
ATOM 1356 O O . GLU A 1 183 ? -2.414 -12.044 14.023 1.00 80.62 183 GLU A O 1
ATOM 1361 N N . GLY A 1 184 ? -2.120 -13.081 12.066 1.00 85.44 184 GLY A N 1
ATOM 1362 C CA . GLY A 1 184 ? -3.552 -13.276 11.804 1.00 85.44 184 GLY A CA 1
ATOM 1363 C C . GLY A 1 184 ? -4.286 -12.031 11.286 1.00 85.44 184 GLY A C 1
ATOM 1364 O O . GLY A 1 184 ? -5.492 -12.100 11.052 1.00 85.44 184 GLY A O 1
ATOM 1365 N N . LYS A 1 185 ? -3.578 -10.916 11.065 1.00 92.00 185 LYS A N 1
ATOM 1366 C CA . LYS A 1 185 ? -4.121 -9.681 10.484 1.00 92.00 185 LYS A CA 1
ATOM 1367 C C . LYS A 1 185 ? -4.052 -9.707 8.965 1.00 92.00 185 LYS A C 1
ATOM 1369 O O . LYS A 1 185 ? -3.136 -10.280 8.389 1.00 92.00 185 LYS A O 1
ATOM 1374 N N . THR A 1 186 ? -4.970 -9.024 8.294 1.00 92.69 186 THR A N 1
ATOM 1375 C CA . THR A 1 186 ? -4.893 -8.836 6.840 1.00 92.69 186 THR A CA 1
ATOM 1376 C C . THR A 1 186 ? -3.777 -7.850 6.501 1.00 92.69 186 THR A C 1
ATOM 1378 O O . THR A 1 186 ? -3.810 -6.700 6.938 1.00 92.69 186 THR A O 1
ATOM 1381 N N . SER A 1 187 ? -2.804 -8.275 5.698 1.00 94.94 187 SER A N 1
ATOM 1382 C CA . SER A 1 187 ? -1.733 -7.389 5.241 1.00 94.94 187 SER A CA 1
ATOM 1383 C C . SER A 1 187 ? -2.226 -6.467 4.123 1.00 94.94 187 SER A C 1
ATOM 1385 O O . SER A 1 1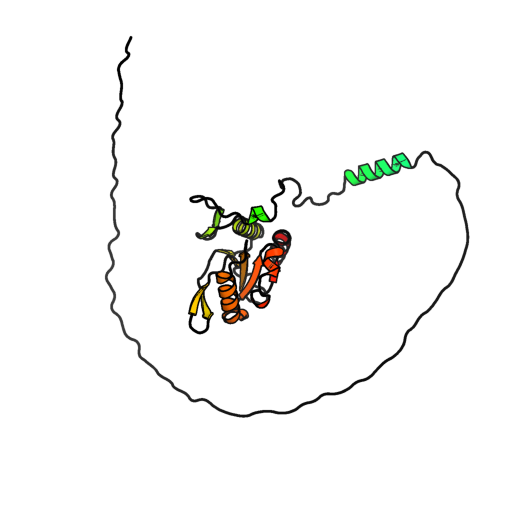87 ? -2.812 -6.919 3.133 1.00 94.94 187 SER A O 1
ATOM 1387 N N . ILE A 1 188 ? -1.975 -5.172 4.276 1.00 95.44 188 ILE A N 1
ATOM 1388 C CA . ILE A 1 188 ? -2.206 -4.129 3.279 1.00 95.44 188 ILE A CA 1
ATOM 1389 C C . ILE A 1 188 ? -0.853 -3.588 2.835 1.00 95.44 188 ILE A C 1
ATOM 1391 O O . ILE A 1 188 ? -0.008 -3.281 3.673 1.00 95.44 188 ILE A O 1
ATOM 1395 N N . LEU A 1 189 ? -0.678 -3.442 1.524 1.00 96.75 189 LEU A N 1
ATOM 1396 C CA . LEU A 1 189 ? 0.447 -2.721 0.945 1.00 96.75 189 LEU A CA 1
ATOM 1397 C C . LEU A 1 189 ? -0.062 -1.390 0.406 1.00 96.75 189 LEU A C 1
ATOM 1399 O O . LEU A 1 189 ? -0.939 -1.368 -0.463 1.00 96.75 189 LEU A O 1
ATOM 1403 N N . GLU A 1 190 ? 0.494 -0.299 0.918 1.00 96.94 190 GLU A N 1
ATOM 1404 C CA . GLU A 1 190 ? 0.175 1.050 0.474 1.00 96.94 190 GLU A CA 1
ATOM 1405 C C . GLU A 1 190 ? 1.370 1.637 -0.272 1.00 96.94 190 GLU A C 1
ATOM 1407 O O . GLU A 1 190 ? 2.444 1.831 0.295 1.00 96.94 190 GLU A O 1
ATOM 1412 N N . VAL A 1 191 ? 1.185 1.879 -1.566 1.00 95.88 191 VAL A N 1
ATOM 1413 C CA . VAL A 1 191 ? 2.242 2.351 -2.462 1.00 95.88 191 VAL A CA 1
ATOM 1414 C C . VAL A 1 191 ? 2.142 3.868 -2.588 1.00 95.88 191 VAL A C 1
ATOM 1416 O O . VAL A 1 191 ? 1.088 4.371 -2.977 1.00 95.88 191 VAL A O 1
ATOM 1419 N N . MET A 1 192 ? 3.216 4.596 -2.275 1.00 94.00 192 MET A N 1
ATOM 1420 C CA . MET A 1 192 ? 3.220 6.065 -2.290 1.00 94.00 192 MET A CA 1
ATOM 1421 C C . MET A 1 192 ? 4.457 6.624 -2.991 1.00 94.00 192 MET A C 1
ATOM 1423 O O . MET A 1 192 ? 5.577 6.220 -2.697 1.00 94.00 192 MET A O 1
ATOM 1427 N N . ALA A 1 193 ? 4.212 7.552 -3.916 1.00 90.25 193 ALA A N 1
ATOM 1428 C CA . ALA A 1 193 ? 5.225 8.286 -4.672 1.00 90.25 193 ALA A CA 1
ATOM 1429 C C . ALA A 1 193 ? 5.746 9.510 -3.929 1.00 90.25 193 ALA A C 1
ATOM 1431 O O . ALA A 1 193 ? 6.942 9.750 -3.891 1.00 90.25 193 ALA A O 1
ATOM 1432 N N . ASP A 1 194 ? 4.800 10.244 -3.349 1.00 91.25 194 ASP A N 1
ATOM 1433 C CA . ASP A 1 194 ? 4.960 11.535 -2.705 1.00 91.25 194 ASP A CA 1
ATOM 1434 C C . ASP A 1 194 ? 4.059 11.571 -1.468 1.00 91.25 194 ASP A C 1
ATOM 1436 O O . ASP A 1 194 ? 3.144 10.748 -1.300 1.00 91.25 194 ASP A O 1
ATOM 1440 N N . VAL A 1 195 ? 4.267 12.570 -0.615 1.00 92.88 195 VAL A N 1
ATOM 1441 C CA . VAL A 1 195 ? 3.437 12.783 0.570 1.00 92.88 195 VAL A CA 1
ATOM 1442 C C . VAL A 1 195 ? 2.134 13.486 0.200 1.00 92.88 195 VAL A C 1
ATOM 1444 O O . VAL A 1 195 ? 2.046 14.711 0.127 1.00 92.88 195 VAL A O 1
ATOM 1447 N N . ASP A 1 196 ? 1.064 12.708 0.048 1.00 93.94 196 ASP A N 1
ATOM 1448 C CA . ASP A 1 196 ? -0.296 13.244 0.107 1.00 93.94 196 ASP A CA 1
ATOM 1449 C C . ASP A 1 196 ? -0.766 13.299 1.568 1.00 93.94 196 ASP A C 1
ATOM 1451 O O . ASP A 1 196 ? -1.249 12.311 2.128 1.00 93.94 196 ASP A O 1
ATOM 1455 N N . ILE A 1 197 ? -0.671 14.483 2.180 1.00 93.50 197 ILE A N 1
ATOM 1456 C CA . ILE A 1 197 ? -1.094 14.735 3.569 1.00 93.50 197 ILE A CA 1
ATOM 1457 C C . ILE A 1 197 ? -2.543 14.279 3.808 1.00 93.50 197 ILE A C 1
ATOM 1459 O O . ILE A 1 197 ? -2.867 13.748 4.873 1.00 93.50 197 ILE A O 1
ATOM 1463 N N . ALA A 1 198 ? -3.443 14.468 2.838 1.00 93.94 198 ALA A N 1
ATOM 1464 C CA . ALA A 1 198 ? -4.838 14.072 2.997 1.00 93.94 198 ALA A CA 1
ATOM 1465 C C . ALA A 1 198 ? -4.996 12.546 3.008 1.00 93.94 198 ALA A C 1
ATOM 1467 O O . ALA A 1 198 ? -5.873 12.027 3.706 1.00 93.94 198 ALA A O 1
ATOM 1468 N N . HIS A 1 199 ? -4.166 11.829 2.253 1.00 94.62 199 HIS A N 1
ATOM 1469 C CA . HIS A 1 199 ? -4.122 10.370 2.260 1.00 94.62 199 HIS A CA 1
ATOM 1470 C C . HIS A 1 199 ? -3.475 9.818 3.530 1.00 94.62 199 HIS A C 1
ATOM 1472 O O . HIS A 1 199 ? -4.075 8.961 4.176 1.00 94.62 199 HIS A O 1
ATOM 1478 N N . VAL A 1 200 ? -2.337 10.373 3.958 1.00 95.75 200 VAL A N 1
ATOM 1479 C CA . VAL A 1 200 ? -1.657 9.986 5.209 1.00 95.75 200 VAL A CA 1
ATOM 1480 C C . VAL A 1 200 ? -2.603 10.127 6.403 1.00 95.75 200 VAL A C 1
ATOM 1482 O O . VAL A 1 200 ? -2.761 9.190 7.181 1.00 95.75 200 VAL A O 1
ATOM 1485 N N . ARG A 1 201 ? -3.357 11.231 6.494 1.00 95.94 201 ARG A N 1
ATOM 1486 C CA . ARG A 1 201 ? -4.368 11.413 7.551 1.00 95.94 201 ARG A CA 1
ATOM 1487 C C . ARG A 1 201 ? -5.476 10.354 7.523 1.00 95.94 201 ARG A C 1
ATOM 1489 O O . ARG A 1 201 ? -5.948 9.921 8.573 1.00 95.94 201 ARG A O 1
ATOM 1496 N N . LYS A 1 202 ? -5.915 9.919 6.335 1.00 96.81 202 LYS A N 1
ATOM 1497 C CA . LYS A 1 202 ? -6.883 8.813 6.208 1.00 96.81 202 LYS A CA 1
ATOM 1498 C C . LYS A 1 202 ? -6.267 7.486 6.635 1.00 96.81 202 LYS A C 1
ATOM 1500 O O . LYS A 1 202 ? -6.962 6.696 7.267 1.00 96.81 202 LYS A O 1
ATOM 1505 N N . LEU A 1 203 ? -4.998 7.254 6.311 1.00 97.06 203 LEU A N 1
ATOM 1506 C CA . LEU A 1 203 ? -4.266 6.054 6.696 1.00 97.06 203 LEU A CA 1
ATOM 1507 C C . LEU A 1 203 ? -4.089 5.964 8.219 1.00 97.06 203 LEU A C 1
ATOM 1509 O O . LEU A 1 203 ? -4.383 4.927 8.808 1.00 97.06 203 LEU A O 1
ATOM 1513 N N . GLN A 1 204 ? -3.718 7.064 8.878 1.00 97.12 204 GLN A N 1
ATOM 1514 C CA . GLN A 1 204 ? -3.661 7.149 10.341 1.00 97.12 204 GLN A CA 1
ATOM 1515 C C . GLN A 1 204 ? -5.022 6.861 10.978 1.00 97.12 204 GLN A C 1
ATOM 1517 O O . GLN A 1 204 ? -5.134 6.049 11.897 1.00 97.12 204 GLN A O 1
ATOM 1522 N N . ALA A 1 205 ? -6.083 7.493 10.465 1.00 96.94 205 ALA A N 1
ATOM 1523 C CA . ALA A 1 205 ? -7.444 7.257 10.936 1.00 96.94 205 ALA A CA 1
ATOM 1524 C C . ALA A 1 205 ? -7.883 5.798 10.732 1.00 96.94 205 ALA A C 1
ATOM 1526 O O . ALA A 1 205 ? -8.546 5.224 11.596 1.00 96.94 205 ALA A O 1
ATOM 1527 N N . PHE A 1 206 ? -7.494 5.189 9.610 1.00 97.31 206 PHE A N 1
ATOM 1528 C CA . PHE A 1 206 ? -7.720 3.776 9.338 1.00 97.31 206 PHE A CA 1
ATOM 1529 C C . PHE A 1 206 ? -7.010 2.894 10.365 1.00 97.31 206 PHE A C 1
ATOM 1531 O O . PHE A 1 206 ? -7.658 2.048 10.979 1.00 97.31 206 PHE A O 1
ATOM 1538 N N . ARG A 1 207 ? -5.716 3.120 10.620 1.00 96.75 207 ARG A N 1
ATOM 1539 C CA . ARG A 1 207 ? -4.964 2.333 11.606 1.00 96.75 207 ARG A CA 1
ATOM 1540 C C . ARG A 1 207 ? -5.563 2.434 12.998 1.00 96.75 207 ARG A C 1
ATOM 1542 O O . ARG A 1 207 ? -5.811 1.405 13.607 1.00 96.75 207 ARG A O 1
ATOM 1549 N N . ARG A 1 208 ? -5.909 3.633 13.469 1.00 96.06 208 ARG A N 1
ATOM 1550 C CA . ARG A 1 208 ? -6.523 3.807 14.800 1.00 96.06 208 ARG A CA 1
ATOM 1551 C C . ARG A 1 208 ? -7.814 3.008 14.987 1.00 96.06 208 ARG A C 1
ATOM 1553 O O . ARG A 1 208 ? -8.113 2.594 16.100 1.00 96.06 208 ARG A O 1
ATOM 1560 N N . LEU A 1 209 ? -8.598 2.828 13.924 1.00 96.06 209 LEU A N 1
ATOM 1561 C CA . LEU A 1 209 ? -9.868 2.101 13.986 1.00 96.06 209 LEU A CA 1
ATOM 1562 C C . LEU A 1 209 ? -9.711 0.597 13.757 1.00 96.06 209 LEU A C 1
ATOM 1564 O O . LEU A 1 209 ? -10.490 -0.177 14.308 1.00 96.06 209 LEU A O 1
ATOM 1568 N N . TYR A 1 210 ? -8.737 0.190 12.943 1.00 96.12 210 TYR A N 1
ATOM 1569 C CA . TYR A 1 210 ? -8.646 -1.171 12.422 1.00 96.12 210 TYR A CA 1
ATOM 1570 C C . TYR A 1 210 ? -7.285 -1.852 12.667 1.00 96.12 210 TYR A C 1
ATOM 1572 O O . TYR A 1 210 ? -7.003 -2.886 12.064 1.00 96.12 210 TYR A O 1
ATOM 1580 N N . GLU A 1 211 ? -6.443 -1.333 13.568 1.00 95.06 211 GLU A N 1
ATOM 1581 C CA . GLU A 1 211 ? -5.118 -1.898 13.903 1.00 95.06 211 GLU A CA 1
ATOM 1582 C C . GLU A 1 211 ? -5.157 -3.363 14.358 1.00 95.06 211 GLU A C 1
ATOM 1584 O O . GLU A 1 211 ? -4.181 -4.096 14.192 1.00 95.06 211 GLU A O 1
ATOM 1589 N N . ALA A 1 212 ? -6.274 -3.813 14.933 1.00 94.56 212 ALA A N 1
ATOM 1590 C CA . ALA A 1 212 ? -6.451 -5.198 15.357 1.00 94.56 212 ALA A CA 1
ATOM 1591 C C . ALA A 1 212 ? -6.669 -6.154 14.171 1.00 94.56 212 ALA A C 1
ATOM 1593 O O . ALA A 1 212 ? -6.372 -7.340 14.282 1.00 94.56 212 ALA A O 1
ATOM 1594 N N . GLU A 1 213 ? -7.173 -5.645 13.045 1.00 94.25 213 GLU A N 1
ATOM 1595 C CA . GLU A 1 213 ? -7.563 -6.438 11.875 1.00 94.25 213 GLU A CA 1
ATOM 1596 C C . GLU A 1 213 ? -6.544 -6.361 10.734 1.00 94.25 213 GLU A C 1
ATOM 1598 O O . GLU A 1 213 ? -6.463 -7.294 9.931 1.00 94.25 213 GLU A O 1
ATOM 1603 N N . PHE A 1 214 ? -5.767 -5.277 10.649 1.00 95.19 214 PHE A N 1
ATOM 1604 C CA . PHE A 1 214 ? -4.866 -5.023 9.525 1.00 95.19 214 PHE A CA 1
ATOM 1605 C C . PHE A 1 214 ? -3.430 -4.739 9.956 1.00 95.19 214 PHE A C 1
ATOM 1607 O O . PHE A 1 214 ? -3.183 -4.117 10.986 1.00 95.19 214 PHE A O 1
ATOM 1614 N N . HIS A 1 215 ? -2.494 -5.176 9.116 1.00 95.88 215 HIS A N 1
ATOM 1615 C CA . HIS A 1 215 ? -1.083 -4.805 9.167 1.00 95.88 215 HIS A CA 1
ATOM 1616 C C . HIS A 1 215 ? -0.765 -3.962 7.931 1.00 95.88 215 HIS A C 1
ATOM 1618 O O . HIS A 1 215 ? -0.959 -4.421 6.805 1.00 95.88 215 HIS A O 1
ATOM 1624 N N . VAL A 1 216 ? -0.305 -2.732 8.126 1.00 96.81 216 VAL A N 1
ATOM 1625 C CA . VAL A 1 216 ? -0.064 -1.754 7.063 1.00 96.81 216 VAL A CA 1
ATOM 1626 C C . VAL A 1 216 ? 1.428 -1.670 6.766 1.00 96.81 216 VAL A C 1
ATOM 1628 O O . VAL A 1 216 ? 2.209 -1.220 7.606 1.00 96.81 216 VAL A O 1
ATOM 1631 N N . THR A 1 217 ? 1.809 -2.046 5.548 1.00 97.44 217 THR A N 1
ATOM 1632 C CA . THR A 1 217 ? 3.170 -1.885 5.033 1.00 97.44 217 THR A CA 1
ATOM 1633 C C . THR A 1 217 ? 3.189 -0.791 3.967 1.00 97.44 217 THR A C 1
ATOM 1635 O O . THR A 1 217 ? 2.487 -0.892 2.959 1.00 97.44 217 THR A O 1
ATOM 1638 N N . LEU A 1 218 ? 3.995 0.251 4.171 1.00 98.00 218 LEU A N 1
ATOM 1639 C CA . LEU A 1 218 ? 4.241 1.275 3.157 1.00 98.00 218 LEU A CA 1
ATOM 1640 C C . LEU A 1 218 ? 5.326 0.822 2.183 1.00 98.00 218 LEU A C 1
ATOM 1642 O O . LEU A 1 218 ? 6.358 0.304 2.605 1.00 98.00 218 LEU A O 1
ATOM 1646 N N . VAL A 1 219 ? 5.107 1.060 0.893 1.00 97.31 219 VAL A N 1
ATOM 1647 C CA . VAL A 1 219 ? 6.107 0.888 -0.165 1.00 97.31 219 VAL A CA 1
ATOM 1648 C C . VAL A 1 219 ? 6.347 2.247 -0.809 1.00 97.31 219 VAL A C 1
ATOM 1650 O O . VAL A 1 219 ? 5.513 2.726 -1.582 1.00 97.31 219 VAL A O 1
ATOM 1653 N N . LEU A 1 220 ? 7.458 2.889 -0.451 1.00 96.12 220 LEU A N 1
ATOM 1654 C CA . LEU A 1 220 ? 7.741 4.277 -0.821 1.00 96.12 220 LEU A CA 1
ATOM 1655 C C . LEU A 1 220 ? 9.247 4.593 -0.805 1.00 96.12 220 LEU A C 1
ATOM 1657 O O . LEU A 1 220 ? 10.007 3.861 -0.164 1.00 96.12 220 LEU A O 1
ATOM 1661 N N . PRO A 1 221 ? 9.698 5.648 -1.510 1.00 94.75 221 PRO A N 1
ATOM 1662 C CA . PRO A 1 221 ? 11.092 6.088 -1.483 1.00 94.75 221 PRO A CA 1
ATOM 1663 C C . PRO A 1 221 ? 11.540 6.534 -0.088 1.00 94.75 221 PRO A C 1
ATOM 1665 O O . PRO A 1 221 ? 10.750 7.084 0.677 1.00 94.75 221 PRO A O 1
ATOM 1668 N N . GLY A 1 222 ? 12.832 6.387 0.221 1.00 93.44 222 GLY A N 1
ATOM 1669 C CA . GLY A 1 222 ? 13.372 6.745 1.540 1.00 93.44 222 GLY A CA 1
ATOM 1670 C C . GLY A 1 222 ? 13.112 8.200 1.951 1.00 93.44 222 GLY A C 1
ATOM 1671 O O . GLY A 1 222 ? 12.728 8.446 3.086 1.00 93.44 222 GLY A O 1
ATOM 1672 N N . HIS A 1 223 ? 13.219 9.153 1.021 1.00 93.38 223 HIS A N 1
ATOM 1673 C CA . HIS A 1 223 ? 12.985 10.573 1.318 1.00 93.38 223 HIS A CA 1
ATOM 1674 C C . HIS A 1 223 ? 11.524 10.884 1.697 1.00 93.38 223 HIS A C 1
ATOM 1676 O O . HIS A 1 223 ? 11.279 11.761 2.516 1.00 93.38 223 HIS A O 1
ATOM 1682 N N . VAL A 1 224 ? 10.557 10.137 1.153 1.00 94.31 224 VAL A N 1
ATOM 1683 C CA . VAL A 1 224 ? 9.126 10.274 1.484 1.00 94.31 224 VAL A CA 1
ATOM 1684 C C . VAL A 1 224 ? 8.835 9.708 2.874 1.00 94.31 224 VAL A C 1
ATOM 1686 O O . VAL A 1 224 ? 7.941 10.189 3.569 1.00 94.31 224 VAL A O 1
ATOM 1689 N N . LEU A 1 225 ? 9.585 8.686 3.301 1.00 94.75 225 LEU A N 1
ATOM 1690 C CA . LEU A 1 225 ? 9.402 8.044 4.603 1.00 94.75 225 LEU A CA 1
ATOM 1691 C C . LEU A 1 225 ? 9.620 9.025 5.754 1.00 94.75 225 LEU A C 1
ATOM 1693 O O . LEU A 1 225 ? 8.888 8.975 6.741 1.00 94.75 225 LEU A O 1
ATOM 1697 N N . ASP A 1 226 ? 10.609 9.907 5.611 1.00 95.06 226 ASP A N 1
ATOM 1698 C CA . ASP A 1 226 ? 11.013 10.865 6.642 1.00 95.06 226 ASP A CA 1
ATOM 1699 C C . ASP A 1 226 ? 9.934 11.925 6.926 1.00 95.06 226 ASP A C 1
ATOM 1701 O O . ASP A 1 226 ? 9.897 12.513 8.007 1.00 95.06 226 ASP A O 1
ATOM 1705 N N . GLU A 1 227 ? 9.023 12.142 5.979 1.00 95.25 227 GLU A N 1
ATOM 1706 C CA . GLU A 1 227 ? 7.916 13.092 6.090 1.00 95.25 227 GLU A CA 1
ATOM 1707 C C . GLU A 1 227 ? 6.630 12.468 6.668 1.00 95.25 227 GLU A C 1
ATOM 1709 O O . GLU A 1 227 ? 5.684 13.185 7.008 1.00 95.25 227 GLU A O 1
ATOM 1714 N N . ILE A 1 228 ? 6.566 11.137 6.788 1.00 96.38 228 ILE A N 1
ATOM 1715 C CA . ILE A 1 228 ? 5.378 10.416 7.255 1.00 96.38 228 ILE A CA 1
ATOM 1716 C C . ILE A 1 228 ? 5.526 10.051 8.733 1.00 96.38 228 ILE A C 1
ATOM 1718 O O . ILE A 1 228 ? 6.482 9.404 9.160 1.00 96.38 228 ILE A O 1
ATOM 1722 N N . GLU A 1 229 ? 4.517 10.399 9.531 1.00 95.25 229 GLU A N 1
ATOM 1723 C CA . GLU A 1 229 ? 4.486 10.052 10.952 1.00 95.25 229 GLU A CA 1
ATOM 1724 C C . GLU A 1 229 ? 4.491 8.526 11.158 1.00 95.25 229 GLU A C 1
ATOM 1726 O O . GLU A 1 229 ? 3.715 7.788 10.542 1.00 95.25 229 GLU A O 1
ATOM 1731 N N . ARG A 1 230 ? 5.346 8.038 12.070 1.00 94.56 230 ARG A N 1
ATOM 1732 C CA . ARG A 1 230 ? 5.568 6.598 12.313 1.00 94.56 230 ARG A CA 1
ATOM 1733 C C . ARG A 1 230 ? 4.320 5.846 12.791 1.00 94.56 230 ARG A C 1
ATOM 1735 O O . ARG A 1 230 ? 4.243 4.629 12.644 1.00 94.56 230 ARG A O 1
ATOM 1742 N N . ASP A 1 231 ? 3.335 6.545 13.349 1.00 95.06 231 ASP A N 1
ATOM 1743 C CA . ASP A 1 231 ? 2.044 5.970 13.743 1.00 95.06 231 ASP A CA 1
ATOM 1744 C C . ASP A 1 231 ? 1.119 5.680 12.540 1.00 95.06 231 ASP A C 1
ATOM 1746 O O . ASP A 1 231 ? 0.070 5.052 12.697 1.00 95.06 231 ASP A O 1
ATOM 1750 N N . SER A 1 232 ? 1.517 6.052 11.321 1.00 96.38 232 SER A N 1
ATOM 1751 C CA . SER A 1 232 ? 0.740 5.829 10.096 1.00 96.38 232 SER A CA 1
ATOM 1752 C C . SER A 1 232 ? 0.894 4.424 9.514 1.00 96.38 232 SER A C 1
ATOM 1754 O O . SER A 1 232 ? 0.079 4.029 8.686 1.00 96.38 232 SER A O 1
ATOM 1756 N N . PHE A 1 233 ? 1.896 3.645 9.938 1.00 97.31 233 PHE A N 1
ATOM 1757 C CA . PHE A 1 233 ? 2.192 2.316 9.384 1.00 97.31 233 PHE A CA 1
ATOM 1758 C C . PHE A 1 233 ? 2.869 1.362 10.383 1.00 97.31 233 PHE A C 1
ATOM 1760 O O . PHE A 1 233 ? 3.425 1.786 11.397 1.00 97.31 233 PHE A O 1
ATOM 1767 N N . ASP A 1 234 ? 2.793 0.056 10.123 1.00 96.62 234 ASP A N 1
ATOM 1768 C CA . ASP A 1 234 ? 3.467 -0.982 10.917 1.00 96.62 234 ASP A CA 1
ATOM 1769 C C . ASP A 1 234 ? 4.899 -1.210 10.413 1.00 96.62 234 ASP A C 1
ATOM 1771 O O . ASP A 1 234 ? 5.850 -1.327 11.189 1.00 96.62 234 ASP A O 1
ATOM 1775 N N . GLU A 1 235 ? 5.055 -1.218 9.092 1.00 96.38 235 GLU A N 1
ATOM 1776 C CA . GLU A 1 235 ? 6.308 -1.467 8.390 1.00 96.38 235 GLU A CA 1
ATOM 1777 C C . GLU A 1 235 ? 6.437 -0.520 7.191 1.00 96.38 235 GLU A C 1
ATOM 1779 O O . GLU A 1 235 ? 5.439 -0.123 6.594 1.00 96.38 235 GLU A O 1
ATOM 1784 N N . ALA A 1 236 ? 7.662 -0.144 6.839 1.00 97.50 236 ALA A N 1
ATOM 1785 C CA . ALA A 1 236 ? 7.956 0.583 5.611 1.00 97.50 236 ALA A CA 1
ATOM 1786 C C . ALA A 1 236 ? 9.074 -0.150 4.880 1.00 97.50 236 ALA A C 1
ATOM 1788 O O . ALA A 1 236 ? 9.993 -0.663 5.519 1.00 97.50 236 ALA A O 1
ATOM 1789 N N . VAL A 1 237 ? 8.957 -0.223 3.561 1.00 97.25 237 VAL A N 1
ATOM 1790 C CA . VAL A 1 237 ? 9.850 -0.971 2.681 1.00 97.25 237 VAL A CA 1
ATOM 1791 C C . VAL A 1 237 ? 10.192 -0.088 1.492 1.00 97.25 237 VAL A C 1
ATOM 1793 O O . VAL A 1 237 ? 9.306 0.498 0.865 1.00 97.25 237 VAL A O 1
ATOM 1796 N N . MET A 1 238 ? 11.479 -0.002 1.170 1.00 95.88 238 MET A N 1
ATOM 1797 C CA . MET A 1 238 ? 11.922 0.722 -0.018 1.00 95.88 238 MET A CA 1
ATOM 1798 C C . MET A 1 238 ? 11.639 -0.088 -1.293 1.00 95.88 238 MET A C 1
ATOM 1800 O O . MET A 1 238 ? 11.591 -1.320 -1.252 1.00 95.88 238 MET A O 1
ATOM 1804 N N . PRO A 1 239 ? 11.512 0.554 -2.466 1.00 95.00 239 PRO A N 1
ATOM 1805 C CA . PRO A 1 239 ? 11.287 -0.148 -3.731 1.00 95.00 239 PRO A CA 1
ATOM 1806 C C . PRO A 1 239 ? 12.324 -1.237 -4.041 1.00 95.00 239 PRO A C 1
ATOM 1808 O O . PRO A 1 239 ? 11.989 -2.290 -4.588 1.00 95.00 239 PRO A O 1
ATOM 1811 N N . SER A 1 240 ? 13.580 -0.991 -3.669 1.00 94.12 240 SER A N 1
ATOM 1812 C CA . SER A 1 240 ? 14.705 -1.921 -3.811 1.00 94.12 240 SER A CA 1
ATOM 1813 C C . SER A 1 240 ? 14.562 -3.183 -2.950 1.00 94.12 240 SER A C 1
ATOM 1815 O O . SER A 1 240 ? 15.070 -4.242 -3.311 1.00 94.12 240 SER A O 1
ATOM 1817 N N . GLU A 1 241 ? 13.807 -3.111 -1.856 1.00 95.75 241 GLU A N 1
ATOM 1818 C CA . GLU A 1 241 ? 13.590 -4.195 -0.893 1.00 95.75 241 GLU A CA 1
ATOM 1819 C C . GLU A 1 241 ? 12.296 -4.982 -1.159 1.00 95.75 241 GLU A C 1
ATOM 1821 O O . GLU A 1 241 ? 11.982 -5.945 -0.450 1.00 95.75 241 GLU A O 1
ATOM 1826 N N . LEU A 1 242 ? 11.545 -4.616 -2.204 1.00 95.88 242 LEU A N 1
ATOM 1827 C CA . LEU A 1 242 ? 10.267 -5.238 -2.548 1.00 95.88 242 LEU A CA 1
ATOM 1828 C C . LEU A 1 242 ? 10.382 -6.760 -2.731 1.00 95.88 242 LEU A C 1
ATOM 1830 O O . LEU A 1 242 ? 9.482 -7.494 -2.328 1.00 95.88 242 LEU A O 1
ATOM 1834 N N . GLY A 1 243 ? 11.491 -7.250 -3.294 1.00 95.31 243 GLY A N 1
ATOM 1835 C CA . GLY A 1 243 ? 11.732 -8.690 -3.447 1.00 95.31 243 GLY A CA 1
ATOM 1836 C C . GLY A 1 243 ? 11.755 -9.429 -2.105 1.00 95.31 243 GLY A C 1
ATOM 1837 O O . GLY A 1 243 ? 11.091 -10.453 -1.953 1.00 95.31 243 GLY A O 1
ATOM 1838 N N . SER A 1 244 ? 12.445 -8.867 -1.111 1.00 95.69 244 SER A N 1
ATOM 1839 C CA . SER A 1 244 ? 12.529 -9.420 0.246 1.00 95.69 244 SER A CA 1
ATOM 1840 C C . SER A 1 244 ? 11.189 -9.363 0.979 1.00 95.69 244 SER A C 1
ATOM 1842 O O . SER A 1 244 ? 10.839 -10.286 1.714 1.00 95.69 244 SER A O 1
ATOM 1844 N N . LEU A 1 245 ? 10.408 -8.296 0.779 1.00 94.94 245 LEU A N 1
ATOM 1845 C CA . LEU A 1 245 ? 9.040 -8.215 1.294 1.00 94.94 245 LEU A CA 1
ATOM 1846 C C . LEU A 1 245 ? 8.162 -9.321 0.698 1.00 94.94 245 LEU A C 1
ATOM 1848 O O . LEU A 1 245 ? 7.521 -10.053 1.446 1.00 94.94 245 LEU A O 1
ATOM 1852 N N . VAL A 1 246 ? 8.153 -9.473 -0.627 1.00 94.88 246 VAL A N 1
ATOM 1853 C CA . VAL A 1 246 ? 7.315 -10.470 -1.310 1.00 94.88 246 VAL A CA 1
ATOM 1854 C C . VAL A 1 246 ? 7.707 -11.894 -0.926 1.00 94.88 246 VAL A C 1
ATOM 1856 O O . VAL A 1 246 ? 6.818 -12.699 -0.667 1.00 94.88 246 VAL A O 1
ATOM 1859 N N . ALA A 1 247 ? 9.004 -12.193 -0.814 1.00 93.62 247 ALA A N 1
ATOM 1860 C CA . ALA A 1 247 ? 9.475 -13.498 -0.355 1.00 93.62 247 ALA A CA 1
ATOM 1861 C C . ALA A 1 247 ? 8.892 -13.860 1.023 1.00 93.62 247 ALA A C 1
ATOM 1863 O O . ALA A 1 247 ? 8.315 -14.931 1.174 1.00 93.62 247 ALA A O 1
ATOM 1864 N N . ARG A 1 248 ? 8.925 -12.928 1.990 1.00 91.88 248 ARG A N 1
ATOM 1865 C CA . ARG A 1 248 ? 8.322 -13.130 3.323 1.00 91.88 248 ARG A CA 1
ATOM 1866 C C . ARG A 1 248 ? 6.802 -13.295 3.294 1.00 91.88 248 ARG A C 1
ATOM 1868 O O . ARG A 1 248 ? 6.247 -13.943 4.169 1.00 91.88 248 ARG A O 1
ATOM 1875 N N . LEU A 1 249 ? 6.116 -12.671 2.338 1.00 91.44 249 LEU A N 1
ATOM 1876 C CA . LEU A 1 249 ? 4.657 -12.772 2.195 1.00 91.44 249 LEU A CA 1
ATOM 1877 C C . LEU A 1 249 ? 4.209 -14.067 1.498 1.00 91.44 249 LEU A C 1
ATOM 1879 O O . LEU A 1 249 ? 3.032 -14.427 1.577 1.00 91.44 249 LEU A O 1
ATOM 1883 N N . ALA A 1 250 ? 5.123 -14.723 0.779 1.00 89.62 250 ALA A N 1
ATOM 1884 C CA . ALA A 1 250 ? 4.885 -15.970 0.060 1.00 89.62 250 ALA A CA 1
ATOM 1885 C C . ALA A 1 250 ? 5.109 -17.227 0.918 1.00 89.62 250 ALA A C 1
ATOM 1887 O O . ALA A 1 250 ? 4.653 -18.311 0.532 1.00 89.62 250 ALA A O 1
ATOM 1888 N N . GLU A 1 251 ? 5.759 -17.083 2.074 1.00 83.69 251 GLU A N 1
ATOM 1889 C CA . GLU A 1 251 ? 5.841 -18.096 3.138 1.00 83.69 251 GLU A CA 1
ATOM 1890 C C . GLU A 1 251 ? 4.489 -18.288 3.844 1.00 83.69 251 GLU A C 1
ATOM 1892 O O . GLU A 1 251 ? 4.134 -19.463 4.082 1.00 83.69 251 GLU A O 1
#